Protein AF-A0A2X3F0I6-F1 (afdb_monomer)

InterPro domains:
  IPR002078 RNA polymerase sigma factor 54 interaction domain [PF14532] (4-102)
  IPR002078 RNA polymerase sigma factor 54 interaction domain [PS50045] (1-165)
  IPR002197 DNA binding HTH domain, Fis-type [PF02954] (190-230)
  IPR009057 Homedomain-like superfamily [SSF46689] (177-233)
  IPR027417 P-loop containing nucleoside triphosphate hydrolase [G3DSA:3.40.50.300] (1-106)
  IPR027417 P-loop containing nucleoside triphosphate hydrolase [SSF52540] (4-165)
  IPR058031 NorR-like, AAA+ ATPase lid domain [PF25601] (109-163)

Foldseek 3Di:
DVVVLVCQCPDPLVVADDQADEDDLVCLVCLVVSLVRQFSGEYEYEPLLSHDQVSLVVVLVQLPDPDRRHHYHYHYPDDLVVCVVVVSHPPSSSVSCVVPDDDDDFCLVPLVVLVVLLQVLLVVLCVVVVHDRDDDDPVLSVLRSPDDDPVGSVSSSVLSNCVNVVNRCSPDPPPPPPPPDPDDDPVVVVLVVVVVLLVVLLQVVQLPLVSSCVVVVHDSVVSVVSCVVVVHDSVVRHDD

Sequence (240 aa):
MTGARYLHQLGRHAEGPFIACELTPANAHTLNELIAQAQGGTLVLSHPEHLTHEQQHQLVQLQSHEKRPFRLIGIGNASLVELAASSQIVAELYYCFAMTQIGCQPLSKRPDDIEPLFHHYLQKTCQRLNHPVPEVDAGLLKGMMRRVWPNNVRELANAAELFAVGVLPLAETVNPLMHIGEPTPLDQRVEDVERQIITEALNIHQGRINEVAEYLLIPRKKLYLRMKKYGLNKEHYKGV

Solvent-accessible surface area (backbone atoms only — not comparable to full-atom values): 14034 Å² total; per-residue (Å²): 110,73,68,59,54,51,54,37,63,76,36,98,35,43,92,34,40,84,36,78,46,77,52,39,80,87,54,44,83,50,50,66,59,52,54,65,64,8,51,59,7,29,36,35,38,28,41,64,63,49,42,52,73,68,58,45,52,52,51,39,56,51,66,68,42,94,75,50,52,45,46,80,43,84,42,70,93,66,56,69,68,56,37,41,75,69,66,46,36,58,70,66,49,46,58,74,43,66,85,71,77,83,83,82,76,57,45,78,83,41,48,83,53,47,63,64,48,32,53,51,35,24,48,55,40,13,62,74,68,74,44,80,73,76,87,78,57,70,69,57,52,55,51,56,54,72,51,84,49,91,63,26,68,63,47,46,38,52,49,18,44,33,45,64,74,72,66,55,60,87,70,80,74,66,58,91,88,72,70,89,56,82,86,68,58,69,69,58,57,53,48,54,53,52,50,48,55,53,50,53,40,30,51,79,43,38,30,40,61,68,58,32,23,61,75,69,73,44,59,58,72,58,52,53,51,51,29,61,74,69,71,57,58,52,77,82,30,43,76,132

Secondary structure (DSSP, 8-state):
-HHHHHHHHTSTTTTS-EEEEE--TTTGGGHHHHHHHTTTSEEEEE-GGGS-HHHHHHHHHHHHSSS-SSEEEEE-SS-HHHHHHTTSS-HHHHHHHHTS------GGG-GGGHHHHHHHHHHHHHHHHT-PPPP--HHHHHHHHHS--TTHHHHHHHHHHHHHTT---TTT---TT---SS---HHHHHHHHHHHHHHHHHHHTTT-HHHHHHHTT--HHHHHHHHHHTT--GGGGS--

Radius of gyration: 25.76 Å; Cα contacts (8 Å, |Δi|>4): 239; chains: 1; bounding box: 64×47×60 Å

Structure (mmCIF, N/CA/C/O backbone):
data_AF-A0A2X3F0I6-F1
#
_entry.id   AF-A0A2X3F0I6-F1
#
loop_
_atom_site.group_PDB
_atom_site.id
_atom_site.type_symbol
_atom_site.label_atom_id
_atom_site.label_alt_id
_atom_site.label_comp_id
_atom_site.label_asym_id
_atom_site.label_entity_id
_atom_site.label_seq_id
_atom_site.pdbx_PDB_ins_code
_atom_site.Cartn_x
_atom_site.Cartn_y
_atom_site.Cartn_z
_atom_site.occupancy
_atom_site.B_iso_or_equiv
_atom_site.auth_seq_id
_atom_site.auth_comp_id
_atom_site.auth_asym_id
_atom_site.auth_atom_id
_atom_site.pdbx_PDB_model_num
ATOM 1 N N . MET A 1 1 ? -3.384 3.980 4.634 1.00 74.56 1 MET A N 1
ATOM 2 C CA . MET A 1 1 ? -3.480 5.418 4.988 1.00 74.56 1 MET A CA 1
ATOM 3 C C . MET A 1 1 ? -4.264 6.265 3.987 1.00 74.56 1 MET A C 1
ATOM 5 O O . MET A 1 1 ? -5.209 6.918 4.406 1.00 74.56 1 MET A O 1
ATOM 9 N N . THR A 1 2 ? -3.955 6.254 2.683 1.00 81.81 2 THR A N 1
ATOM 10 C CA . THR A 1 2 ? -4.613 7.137 1.690 1.00 81.81 2 THR A CA 1
ATOM 11 C C . THR A 1 2 ? -6.146 7.054 1.681 1.00 81.81 2 THR A C 1
ATOM 13 O O . THR A 1 2 ? -6.801 8.090 1.713 1.00 81.81 2 THR A O 1
ATOM 16 N N . GLY A 1 3 ? -6.725 5.847 1.713 1.00 85.12 3 GLY A N 1
ATOM 17 C CA . GLY A 1 3 ? -8.184 5.673 1.759 1.00 85.12 3 GLY A CA 1
ATOM 18 C C . GLY A 1 3 ? -8.833 6.275 3.011 1.00 85.12 3 GLY A C 1
ATOM 19 O O . GLY A 1 3 ? -9.854 6.947 2.910 1.00 85.12 3 GLY A O 1
ATOM 20 N N . ALA A 1 4 ? -8.202 6.129 4.180 1.00 88.69 4 ALA A N 1
ATOM 21 C CA . ALA A 1 4 ? -8.701 6.713 5.426 1.00 88.69 4 ALA A CA 1
ATOM 22 C C . ALA A 1 4 ? -8.731 8.249 5.376 1.00 88.69 4 ALA A C 1
ATOM 24 O O . ALA A 1 4 ? -9.670 8.862 5.878 1.00 88.69 4 ALA A O 1
ATOM 25 N N . ARG A 1 5 ? -7.751 8.870 4.707 1.00 89.50 5 ARG A N 1
ATOM 26 C CA . ARG A 1 5 ? -7.725 10.324 4.494 1.00 89.50 5 ARG A CA 1
ATOM 27 C C . ARG A 1 5 ? -8.898 10.800 3.634 1.00 89.50 5 ARG A C 1
ATOM 29 O O . ARG A 1 5 ? -9.529 11.791 3.977 1.00 89.50 5 ARG A O 1
ATOM 36 N N . TYR A 1 6 ? -9.237 10.072 2.569 1.00 90.12 6 TYR A N 1
ATOM 37 C CA . TYR A 1 6 ? -10.422 10.383 1.761 1.00 90.12 6 TYR A CA 1
ATOM 38 C C . TYR A 1 6 ? -11.724 10.186 2.542 1.00 90.12 6 TYR A C 1
ATOM 40 O O . TYR A 1 6 ? -12.604 11.041 2.491 1.00 90.12 6 TYR A O 1
ATOM 48 N N . LEU A 1 7 ? -11.837 9.104 3.320 1.00 90.00 7 LEU A N 1
ATOM 49 C CA . LEU A 1 7 ? -13.001 8.878 4.184 1.00 90.00 7 LEU A CA 1
ATOM 50 C C . LEU A 1 7 ? -13.187 9.993 5.216 1.00 90.00 7 LEU A C 1
ATOM 52 O O . LEU A 1 7 ? -14.326 10.316 5.554 1.00 90.00 7 LEU A O 1
ATOM 56 N N . HIS A 1 8 ? -12.091 10.551 5.727 1.00 91.94 8 HIS A N 1
ATOM 57 C CA . HIS A 1 8 ? -12.111 11.709 6.611 1.00 91.94 8 HIS A CA 1
ATOM 58 C C . HIS A 1 8 ? -12.602 12.966 5.878 1.00 91.94 8 HIS A C 1
ATOM 60 O O . HIS A 1 8 ? -13.572 13.569 6.326 1.00 91.94 8 HIS A O 1
ATOM 66 N N . GLN A 1 9 ? -12.014 13.294 4.722 1.00 91.38 9 GLN A N 1
ATOM 67 C CA . GLN A 1 9 ? -12.378 14.473 3.920 1.00 91.38 9 GLN A CA 1
ATOM 68 C C . GLN A 1 9 ? -13.837 14.469 3.440 1.00 91.38 9 GLN A C 1
ATOM 70 O O . GLN A 1 9 ? -14.452 15.522 3.341 1.00 91.38 9 GLN A O 1
ATOM 75 N N . LEU A 1 10 ? -14.398 13.293 3.150 1.00 90.00 10 LEU A N 1
ATOM 76 C CA . LEU A 1 10 ? -15.798 13.137 2.735 1.00 90.00 10 LEU A CA 1
ATOM 77 C C . LEU A 1 10 ? -16.764 12.962 3.920 1.00 90.00 10 LEU A C 1
ATOM 79 O O . LEU A 1 10 ? -17.968 12.804 3.728 1.00 90.00 10 LEU A O 1
ATOM 83 N N . GLY A 1 11 ? -16.245 12.904 5.147 1.00 86.44 11 GLY A N 1
ATOM 84 C CA . GLY A 1 11 ? -17.022 12.618 6.345 1.00 86.44 11 GLY A CA 1
ATOM 85 C C . GLY A 1 11 ? -17.535 13.870 7.056 1.00 86.44 11 GLY A C 1
ATOM 86 O O . GLY A 1 11 ? -17.107 14.988 6.807 1.00 86.44 11 GLY A O 1
ATOM 87 N N . ARG A 1 12 ? -18.399 13.658 8.055 1.00 83.31 12 ARG A N 1
ATOM 88 C CA . ARG A 1 12 ? -18.916 14.724 8.941 1.00 83.31 12 ARG A CA 1
ATOM 89 C C . ARG A 1 12 ? -17.842 15.403 9.803 1.00 83.31 12 ARG A C 1
ATOM 91 O O . ARG A 1 12 ? -18.103 16.448 10.378 1.00 83.31 12 ARG A O 1
ATOM 98 N N . HIS A 1 13 ? -16.665 14.790 9.910 1.00 84.12 13 HIS A N 1
ATOM 99 C CA . HIS A 1 13 ? -15.535 15.263 10.712 1.00 84.12 13 HIS A CA 1
ATOM 100 C C . HIS A 1 13 ? -14.414 15.870 9.853 1.00 84.12 13 HIS A C 1
ATOM 102 O O . HIS A 1 13 ? -13.287 15.953 10.325 1.00 84.12 13 HIS A O 1
ATOM 108 N N . ALA A 1 14 ? -14.696 16.249 8.600 1.00 85.00 14 ALA A N 1
ATOM 109 C CA . ALA A 1 14 ? -13.687 16.728 7.650 1.00 85.00 14 ALA A CA 1
ATOM 110 C C . ALA A 1 14 ? -12.970 18.020 8.085 1.00 85.00 14 ALA A C 1
ATOM 112 O O . ALA A 1 14 ? -11.834 18.243 7.683 1.00 85.00 14 ALA A O 1
ATOM 113 N N . GLU A 1 15 ? -13.617 18.857 8.902 1.00 86.94 15 GLU A N 1
ATOM 114 C CA . GLU A 1 15 ? -13.022 20.083 9.462 1.00 86.94 15 GLU A CA 1
ATOM 115 C C . GLU A 1 15 ? -12.209 19.829 10.745 1.00 86.94 15 GLU A C 1
ATOM 117 O O . GLU A 1 15 ? -11.514 20.720 11.230 1.00 86.94 15 GLU A O 1
ATOM 122 N N . GLY A 1 16 ? -12.296 18.622 11.312 1.00 90.12 16 GLY A N 1
ATOM 123 C CA . GLY A 1 16 ? -11.569 18.233 12.518 1.00 90.12 16 GLY A CA 1
ATOM 124 C C . GLY A 1 16 ? -10.160 17.696 12.233 1.00 90.12 16 GLY A C 1
ATOM 125 O O . GLY A 1 16 ? -9.784 17.482 11.080 1.00 90.12 16 GLY A O 1
ATOM 126 N N . PRO A 1 17 ? -9.365 17.416 13.279 1.00 93.62 17 PRO A N 1
ATOM 127 C CA . PRO A 1 17 ? -8.015 16.880 13.123 1.00 93.62 17 PRO A CA 1
ATOM 128 C C . PRO A 1 17 ? -8.009 15.474 12.497 1.00 93.62 17 PRO A C 1
ATOM 130 O O . PRO A 1 17 ? -8.807 14.603 12.852 1.00 93.62 17 PRO A O 1
ATOM 133 N N . PHE A 1 18 ? -7.065 15.227 11.587 1.00 93.81 18 PHE A N 1
ATOM 134 C CA . PHE A 1 18 ? -6.779 13.897 11.045 1.00 93.81 18 PHE A CA 1
ATOM 135 C C . PHE A 1 18 ? -5.519 13.337 11.704 1.00 93.81 18 PHE A C 1
ATOM 137 O O . PHE A 1 18 ? -4.406 13.728 11.352 1.00 93.81 18 PHE A O 1
ATOM 144 N N . ILE A 1 19 ? -5.697 12.413 12.648 1.00 93.56 19 ILE A N 1
ATOM 145 C CA . ILE A 1 19 ? -4.596 11.774 13.372 1.00 93.56 19 ILE A CA 1
ATOM 146 C C . ILE A 1 19 ? -4.453 10.341 12.888 1.00 93.56 19 ILE A C 1
ATOM 148 O O . ILE A 1 19 ? -5.407 9.567 12.863 1.00 93.56 19 ILE A O 1
ATOM 152 N N . ALA A 1 20 ? -3.243 9.995 12.475 1.00 91.00 20 ALA A N 1
ATOM 153 C CA . ALA A 1 20 ? -2.956 8.768 11.761 1.00 91.00 20 ALA A CA 1
ATOM 154 C C . ALA A 1 20 ? -1.692 8.130 12.337 1.00 91.00 20 ALA A C 1
ATOM 156 O O . ALA A 1 20 ? -0.625 8.736 12.287 1.00 91.00 20 ALA A O 1
ATOM 157 N N . CYS A 1 21 ? -1.813 6.913 12.867 1.00 88.06 21 CYS A N 1
ATOM 158 C CA . CYS A 1 21 ? -0.710 6.197 13.497 1.00 88.06 21 CYS A CA 1
ATOM 159 C C . CYS A 1 21 ? -0.599 4.766 12.959 1.00 88.06 21 CYS A C 1
ATOM 161 O O . CYS A 1 21 ? -1.599 4.069 12.755 1.00 88.06 21 CYS A O 1
ATOM 163 N N . GLU A 1 22 ? 0.636 4.330 12.730 1.00 87.38 22 GLU A N 1
ATOM 164 C CA . GLU A 1 22 ? 0.971 2.932 12.487 1.00 87.38 22 GLU A CA 1
ATOM 165 C C . GLU A 1 22 ? 1.464 2.326 13.799 1.00 87.38 22 GLU A C 1
ATOM 167 O O . GLU A 1 22 ? 2.515 2.714 14.316 1.00 87.38 22 GLU A O 1
ATOM 172 N N . LEU A 1 23 ? 0.665 1.428 14.377 1.00 84.50 23 LEU A N 1
ATOM 173 C CA . LEU A 1 23 ? 0.959 0.864 15.683 1.00 84.50 23 LEU A CA 1
ATOM 174 C C . LEU A 1 23 ? 2.074 -0.167 15.565 1.00 84.50 23 LEU A C 1
ATOM 176 O O . LEU A 1 23 ? 2.033 -1.093 14.753 1.00 84.50 23 LEU A O 1
ATOM 180 N N . THR A 1 24 ? 3.057 -0.011 16.434 1.00 81.75 24 THR A N 1
ATOM 181 C CA . THR A 1 24 ? 4.123 -0.966 16.697 1.00 81.75 24 THR A CA 1
ATOM 182 C C . THR A 1 24 ? 4.098 -1.287 18.191 1.00 81.75 24 THR A C 1
ATOM 184 O O . THR A 1 24 ? 3.679 -0.443 18.988 1.00 81.75 24 THR A O 1
ATOM 187 N N . PRO A 1 25 ? 4.597 -2.456 18.621 1.00 73.81 25 PRO A N 1
ATOM 188 C CA . PRO A 1 25 ? 4.656 -2.788 20.047 1.00 73.81 25 PRO A CA 1
ATOM 189 C C . PRO A 1 25 ? 5.374 -1.720 20.892 1.00 73.81 25 PRO A C 1
ATOM 191 O O . PRO A 1 25 ? 5.058 -1.531 22.061 1.00 73.81 25 PRO A O 1
ATOM 194 N N . ALA A 1 26 ? 6.311 -0.978 20.288 1.00 72.19 26 ALA A N 1
ATOM 195 C CA . ALA A 1 26 ? 7.065 0.079 20.950 1.00 72.19 26 ALA A CA 1
ATOM 196 C C . ALA A 1 26 ? 6.278 1.387 21.142 1.00 72.19 26 ALA A C 1
ATOM 198 O O . ALA A 1 26 ? 6.543 2.097 22.106 1.00 72.19 26 ALA A O 1
ATOM 199 N N . ASN A 1 27 ? 5.327 1.728 20.263 1.00 78.94 27 ASN A N 1
ATOM 200 C CA . ASN A 1 27 ? 4.623 3.021 20.293 1.00 78.94 27 ASN A CA 1
ATOM 201 C C . ASN A 1 27 ? 3.193 2.943 20.844 1.00 78.94 27 ASN A C 1
ATOM 203 O O . ASN A 1 27 ? 2.563 3.986 21.020 1.00 78.94 27 ASN A O 1
ATOM 207 N N . ALA A 1 28 ? 2.698 1.742 21.162 1.00 70.31 28 ALA A N 1
ATOM 208 C CA . ALA A 1 28 ? 1.335 1.541 21.648 1.00 70.31 28 ALA A CA 1
ATOM 209 C C . ALA A 1 28 ? 1.012 2.400 22.886 1.00 70.31 28 ALA A C 1
ATOM 211 O O . ALA A 1 28 ? -0.118 2.850 23.045 1.00 70.31 28 ALA A O 1
ATOM 212 N N . HIS A 1 29 ? 2.002 2.712 23.729 1.00 75.88 29 HIS A N 1
ATOM 213 C CA . HIS A 1 29 ? 1.836 3.574 24.905 1.00 75.88 29 HIS A CA 1
ATOM 214 C C . HIS A 1 29 ? 1.364 5.010 24.585 1.00 75.88 29 HIS A C 1
ATOM 216 O O . HIS A 1 29 ? 0.761 5.654 25.439 1.00 75.88 29 HIS A O 1
ATOM 222 N N . THR A 1 30 ? 1.573 5.506 23.359 1.00 82.19 30 THR A N 1
ATOM 223 C CA . THR A 1 30 ? 1.180 6.869 22.940 1.00 82.19 30 THR A CA 1
ATOM 224 C C . THR A 1 30 ? -0.318 7.029 22.658 1.00 82.19 30 THR A C 1
ATOM 226 O O . THR A 1 30 ? -0.778 8.128 22.347 1.00 82.19 30 THR A O 1
ATOM 229 N N . LEU A 1 31 ? -1.116 5.961 22.794 1.00 85.00 31 LEU A N 1
ATOM 230 C CA . LEU A 1 31 ? -2.539 5.966 22.443 1.00 85.00 31 LEU A CA 1
ATOM 231 C C . LEU A 1 31 ? -3.329 7.110 23.100 1.00 85.00 31 LEU A C 1
ATOM 233 O O . LEU A 1 31 ? -4.164 7.730 22.445 1.00 85.00 31 LEU A O 1
ATOM 237 N N . ASN A 1 32 ? -3.047 7.423 24.365 1.00 87.00 32 ASN A N 1
ATOM 238 C CA . ASN A 1 32 ? -3.740 8.492 25.089 1.00 87.00 32 ASN A CA 1
ATOM 239 C C . ASN A 1 32 ? -3.509 9.875 24.466 1.00 87.00 32 ASN A C 1
ATOM 241 O O . ASN A 1 32 ? -4.449 10.660 24.339 1.00 87.00 32 ASN A O 1
ATOM 245 N N . GLU A 1 33 ? -2.284 10.157 24.025 1.00 88.19 33 GLU A N 1
ATOM 246 C CA . GLU A 1 33 ? -1.953 11.411 23.345 1.00 88.19 33 GLU A CA 1
ATOM 247 C C . GLU A 1 33 ? -2.636 11.488 21.977 1.00 88.19 33 GLU A C 1
ATOM 249 O O . GLU A 1 33 ? -3.201 12.523 21.620 1.00 88.19 33 GLU A O 1
ATOM 254 N N . LEU A 1 34 ? -2.659 10.375 21.237 1.00 89.12 34 LEU A N 1
ATOM 255 C CA . LEU A 1 34 ? -3.333 10.288 19.940 1.00 89.12 34 LEU A CA 1
ATOM 256 C C . LEU A 1 34 ? -4.847 10.507 20.068 1.00 89.12 34 LEU A C 1
ATOM 258 O O . LEU A 1 34 ? -5.441 11.208 19.250 1.00 89.12 34 LEU A O 1
ATOM 262 N N . ILE A 1 35 ? -5.468 9.950 21.111 1.00 89.81 35 ILE A N 1
ATOM 263 C CA . ILE A 1 35 ? -6.888 10.158 21.423 1.00 89.81 35 ILE A CA 1
ATOM 264 C C . ILE A 1 35 ? -7.165 11.635 21.720 1.00 89.81 35 ILE A C 1
ATOM 266 O O . ILE A 1 35 ? -8.137 12.187 21.202 1.00 89.81 35 ILE A O 1
ATOM 270 N N . ALA A 1 36 ? -6.319 12.279 22.528 1.00 90.06 36 ALA A N 1
ATOM 271 C CA . ALA A 1 36 ? -6.474 13.691 22.864 1.00 90.06 36 ALA A CA 1
ATOM 272 C C . ALA A 1 36 ? -6.383 14.588 21.617 1.00 90.06 36 ALA A C 1
ATOM 274 O O . ALA A 1 36 ? -7.202 15.488 21.445 1.00 90.06 36 ALA A O 1
ATOM 275 N N . GLN A 1 37 ? -5.446 14.302 20.711 1.00 91.06 37 GLN A N 1
ATOM 276 C CA . GLN A 1 37 ? -5.276 15.055 19.464 1.00 91.06 37 GLN A CA 1
ATOM 277 C C . GLN A 1 37 ? -6.399 14.812 18.444 1.00 91.06 37 GLN A C 1
ATOM 279 O O . GLN A 1 37 ? -6.665 15.675 17.613 1.00 91.06 37 GLN A O 1
ATOM 284 N N . ALA A 1 38 ? -7.058 13.651 18.479 1.00 92.38 38 ALA A N 1
ATOM 285 C CA . ALA A 1 38 ? -8.084 13.283 17.503 1.00 92.38 38 ALA A CA 1
ATOM 286 C C . ALA A 1 38 ? -9.490 13.813 17.834 1.00 92.38 38 ALA A C 1
ATOM 288 O O . ALA A 1 38 ? -10.415 13.596 17.044 1.00 92.38 38 ALA A O 1
ATOM 289 N N . GLN A 1 39 ? -9.680 14.483 18.977 1.00 91.12 39 GLN A N 1
ATOM 290 C CA . GLN A 1 39 ? -10.989 14.979 19.411 1.00 91.12 39 GLN A CA 1
ATOM 291 C C . GLN A 1 39 ? -11.650 15.875 18.349 1.00 91.12 39 GLN A C 1
ATOM 293 O O . GLN A 1 39 ? -11.035 16.775 17.785 1.00 91.12 39 GLN A O 1
ATOM 298 N N . GLY A 1 40 ? -12.923 15.604 18.055 1.00 88.56 40 GLY A N 1
ATOM 299 C CA . GLY A 1 40 ? -13.706 16.274 17.011 1.00 88.56 40 GLY A CA 1
ATOM 300 C C . GLY A 1 40 ? -13.398 15.815 15.580 1.00 88.56 40 GLY A C 1
ATOM 301 O O . GLY A 1 40 ? -14.140 16.165 14.662 1.00 88.56 40 GLY A O 1
ATOM 302 N N . GLY A 1 41 ? -12.356 15.005 15.386 1.00 93.50 41 GLY A N 1
ATOM 303 C CA . GLY A 1 41 ? -11.827 14.616 14.085 1.00 93.50 41 GLY A CA 1
ATOM 304 C C . GLY A 1 41 ? -11.891 13.115 13.804 1.00 93.50 41 GLY A C 1
ATOM 305 O O . GLY A 1 41 ? -12.919 12.451 13.978 1.00 93.50 41 GLY A O 1
ATOM 306 N N . THR A 1 42 ? -10.796 12.566 13.281 1.00 94.44 42 THR A N 1
ATOM 307 C CA . THR A 1 42 ? -10.671 11.149 12.914 1.00 94.44 42 THR A CA 1
ATOM 308 C C . THR A 1 42 ? -9.350 10.576 13.412 1.00 94.44 42 THR A C 1
ATOM 310 O O . THR A 1 42 ? -8.289 11.114 13.104 1.00 94.44 42 THR A O 1
ATOM 313 N N . LEU A 1 43 ? -9.433 9.457 14.134 1.00 94.19 43 LEU A N 1
ATOM 314 C CA . LEU A 1 43 ? -8.298 8.652 14.570 1.00 94.19 43 LEU A CA 1
ATOM 315 C C . LEU A 1 43 ? -8.173 7.422 13.669 1.00 94.19 43 LEU A C 1
ATOM 317 O O . LEU A 1 43 ? -9.089 6.600 13.592 1.00 94.19 43 LEU A O 1
ATOM 321 N N . VAL A 1 44 ? -7.032 7.288 13.001 1.00 94.25 44 VAL A N 1
ATOM 322 C CA . VAL A 1 44 ? -6.700 6.145 12.150 1.00 94.25 44 VAL A CA 1
ATOM 323 C C . VAL A 1 44 ? -5.610 5.322 12.821 1.00 94.25 44 VAL A C 1
ATOM 325 O O . VAL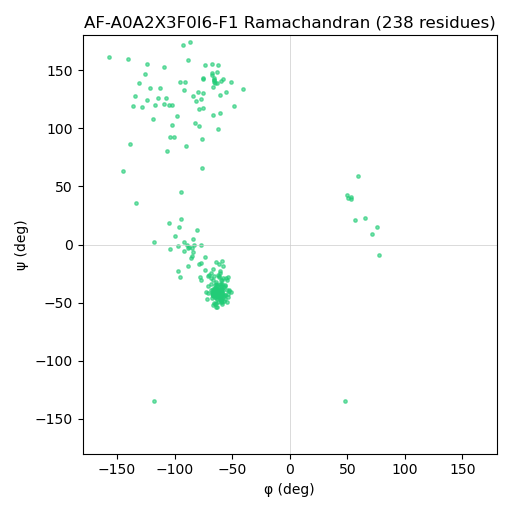 A 1 44 ? -4.515 5.832 13.060 1.00 94.25 44 VAL A O 1
ATOM 328 N N . LEU A 1 45 ? -5.900 4.049 13.077 1.00 91.88 45 LEU A N 1
ATOM 329 C CA . LEU A 1 45 ? -4.976 3.097 13.687 1.00 91.88 45 LEU A CA 1
ATOM 330 C C . LEU A 1 45 ? -4.685 1.968 12.700 1.00 91.88 45 LEU A C 1
ATOM 332 O O . LEU A 1 45 ? -5.601 1.262 12.275 1.00 91.88 45 LEU A O 1
ATOM 336 N N . SER A 1 46 ? -3.417 1.801 12.329 1.00 91.69 46 SER A N 1
ATOM 337 C CA . SER A 1 46 ? -2.975 0.637 11.551 1.00 91.69 46 SER A CA 1
ATOM 338 C C . SER A 1 46 ? -2.437 -0.438 12.485 1.00 91.69 46 SER A C 1
ATOM 340 O O . SER A 1 46 ? -1.718 -0.095 13.419 1.00 91.69 46 SER A O 1
ATOM 342 N N . HIS A 1 47 ? -2.750 -1.702 12.206 1.00 88.31 47 HIS A N 1
ATOM 343 C CA . HIS A 1 47 ? -2.409 -2.869 13.030 1.00 88.31 47 HIS A CA 1
ATOM 344 C C . HIS A 1 47 ? -2.982 -2.797 14.465 1.00 88.31 47 HIS A C 1
ATOM 346 O O . HIS A 1 47 ? -2.221 -2.796 15.438 1.00 88.31 47 HIS A O 1
ATOM 352 N N . PRO A 1 48 ? -4.320 -2.686 14.634 1.00 87.19 48 PRO A N 1
ATOM 353 C CA . PRO A 1 48 ? -4.954 -2.630 15.957 1.00 87.19 48 PRO A CA 1
ATOM 354 C C . PRO A 1 48 ? -4.655 -3.849 16.850 1.00 87.19 48 PRO A C 1
ATOM 356 O O . PRO A 1 48 ? -4.779 -3.743 18.066 1.00 87.19 48 PRO A O 1
ATOM 359 N N . GLU A 1 49 ? -4.212 -4.971 16.279 1.00 86.75 49 GLU A N 1
ATOM 360 C CA . GLU A 1 49 ? -3.736 -6.165 16.987 1.00 86.75 49 GLU A CA 1
ATOM 361 C C . GLU A 1 49 ? -2.507 -5.927 17.883 1.00 86.75 49 GLU A C 1
ATOM 363 O O . GLU A 1 49 ? -2.219 -6.742 18.755 1.00 86.75 49 GLU A O 1
ATOM 368 N N . HIS A 1 50 ? -1.777 -4.822 17.697 1.00 89.06 50 HIS A N 1
ATOM 369 C CA . HIS A 1 50 ? -0.647 -4.455 18.556 1.00 89.06 50 HIS A CA 1
ATOM 370 C C . HIS A 1 50 ? -1.060 -3.703 19.832 1.00 89.06 50 HIS A C 1
ATOM 372 O O . HIS A 1 50 ? -0.206 -3.435 20.678 1.00 89.06 50 HIS A O 1
ATOM 378 N N . LEU A 1 51 ? -2.337 -3.336 19.983 1.00 88.44 51 LEU A N 1
ATOM 379 C CA . LEU A 1 51 ? -2.842 -2.696 21.200 1.00 88.44 51 LEU A CA 1
ATOM 380 C C . LEU A 1 51 ? -3.004 -3.714 22.324 1.00 88.44 51 LEU A C 1
ATOM 382 O O . LEU A 1 51 ? -3.484 -4.825 22.099 1.00 88.44 51 LEU A O 1
ATOM 386 N N . THR A 1 52 ? -2.704 -3.304 23.556 1.00 90.38 52 THR A N 1
ATOM 387 C CA . THR A 1 52 ? -3.011 -4.133 24.728 1.00 90.38 52 THR A CA 1
ATOM 388 C C . THR A 1 52 ? -4.525 -4.248 24.927 1.00 90.38 52 THR A C 1
ATOM 390 O O . THR A 1 52 ? -5.285 -3.363 24.531 1.00 90.38 52 THR A O 1
ATOM 393 N N . HIS A 1 53 ? -4.989 -5.309 25.592 1.00 90.88 53 HIS A N 1
ATOM 394 C CA . HIS A 1 53 ? -6.417 -5.474 25.894 1.00 90.88 53 HIS A CA 1
ATOM 395 C C . HIS A 1 53 ? -7.009 -4.270 26.644 1.00 90.88 53 HIS A C 1
ATOM 397 O O . HIS A 1 53 ? -8.108 -3.826 26.325 1.00 90.88 53 HIS A O 1
ATOM 403 N N . GLU A 1 54 ? -6.264 -3.691 27.588 1.00 90.31 54 GLU A N 1
ATOM 404 C CA . GLU A 1 54 ? -6.679 -2.493 28.329 1.00 90.31 54 GLU A CA 1
ATOM 405 C C . GLU A 1 54 ? -6.937 -1.301 27.392 1.00 90.31 54 GLU A C 1
ATOM 407 O O . GLU A 1 54 ? -7.984 -0.656 27.456 1.00 90.31 54 GLU A O 1
ATOM 412 N N . GLN A 1 55 ? -6.024 -1.065 26.450 1.00 90.81 55 GLN A N 1
ATOM 413 C CA . GLN A 1 55 ? -6.147 -0.010 25.445 1.00 90.81 55 GLN A CA 1
ATOM 414 C C . GLN A 1 55 ? -7.324 -0.239 24.495 1.00 90.81 55 GLN A C 1
ATOM 416 O O . GLN A 1 55 ? -8.021 0.703 24.112 1.00 90.81 55 GLN A O 1
ATOM 421 N N . GLN A 1 56 ? -7.574 -1.494 24.126 1.00 92.31 56 GLN A N 1
ATOM 422 C CA . GLN A 1 56 ? -8.725 -1.850 23.305 1.00 92.31 56 GLN A CA 1
ATOM 423 C C . GLN A 1 56 ? -10.041 -1.584 24.047 1.00 92.31 56 GLN A C 1
ATOM 425 O O . GLN A 1 56 ? -10.939 -0.960 23.480 1.00 92.31 56 GLN A O 1
ATOM 430 N N . HIS A 1 57 ? -10.144 -1.968 25.324 1.00 92.00 57 HIS A N 1
ATOM 431 C CA . HIS A 1 57 ? -11.317 -1.666 26.151 1.00 92.00 57 HIS A CA 1
ATOM 432 C C . HIS A 1 57 ? -11.537 -0.158 26.319 1.00 92.00 57 HIS A C 1
ATOM 434 O O . HIS A 1 57 ? -12.673 0.308 26.226 1.00 92.00 57 HIS A O 1
ATOM 440 N N . GLN A 1 58 ? -10.467 0.625 26.476 1.00 91.25 58 GLN A N 1
ATOM 441 C CA . GLN A 1 58 ? -10.556 2.084 26.516 1.00 91.25 58 GLN A CA 1
ATOM 442 C C . GLN A 1 58 ? -11.139 2.661 25.213 1.00 91.25 58 GLN A C 1
ATOM 444 O O . GLN A 1 58 ? -12.017 3.526 25.252 1.00 91.25 58 GLN A O 1
ATOM 449 N N . LEU A 1 59 ? -10.699 2.172 24.046 1.00 91.38 59 LEU A N 1
ATOM 450 C CA . LEU A 1 59 ? -11.264 2.589 22.757 1.00 91.38 59 LEU A CA 1
ATOM 451 C C . LEU A 1 59 ? -12.746 2.224 22.641 1.00 91.38 59 LEU A C 1
ATOM 453 O O . LEU A 1 59 ? -13.543 3.055 22.208 1.00 91.38 59 LEU A O 1
ATOM 457 N N . VAL A 1 60 ? -13.124 1.014 23.055 1.00 91.81 60 VAL A N 1
ATOM 458 C CA . VAL A 1 60 ? -14.522 0.557 23.067 1.00 91.81 60 VAL A CA 1
ATOM 459 C C . VAL A 1 60 ? -15.386 1.468 23.931 1.00 91.81 60 VAL A C 1
ATOM 461 O O . VAL A 1 60 ? -16.459 1.890 23.491 1.00 91.81 60 VAL A O 1
ATOM 464 N N . GLN A 1 61 ? -14.915 1.814 25.131 1.00 91.00 61 GLN A N 1
ATOM 465 C CA . GLN A 1 61 ? -15.628 2.719 26.026 1.00 91.00 61 GLN A CA 1
ATOM 466 C C . GLN A 1 61 ? -15.889 4.059 25.330 1.00 91.00 61 GLN A C 1
ATOM 468 O O . GLN A 1 61 ? -17.037 4.490 25.258 1.00 91.00 61 GLN A O 1
ATOM 473 N N . LEU A 1 62 ? -14.863 4.657 24.712 1.00 90.25 62 LEU A N 1
ATOM 474 C CA . LEU A 1 62 ? -14.976 5.926 23.981 1.00 90.25 62 LEU A CA 1
ATOM 475 C C . LEU A 1 62 ? -15.918 5.853 22.766 1.00 90.25 62 LEU A C 1
ATOM 477 O O . LEU A 1 62 ? -16.614 6.825 22.470 1.00 90.25 62 LEU A O 1
ATOM 481 N N . GLN A 1 63 ? -15.967 4.716 22.067 1.00 89.75 63 GLN A N 1
ATOM 482 C CA . GLN A 1 63 ? -16.854 4.514 20.914 1.00 89.75 63 GLN A CA 1
ATOM 483 C C . GLN A 1 63 ? -18.313 4.211 21.301 1.00 89.75 63 GLN A C 1
ATOM 485 O O . GLN A 1 63 ? -19.206 4.368 20.462 1.00 89.75 63 GLN A O 1
ATOM 490 N N . SER A 1 64 ? -18.562 3.828 22.557 1.00 87.31 64 SER A N 1
ATOM 491 C CA . SER A 1 64 ? -19.895 3.498 23.081 1.00 87.31 64 SER A CA 1
ATOM 492 C C . SER A 1 64 ? -20.686 4.717 23.575 1.00 87.31 64 SER A C 1
ATOM 494 O O . SER A 1 64 ? -21.886 4.605 23.813 1.00 87.31 64 SER A O 1
ATOM 496 N N . HIS A 1 65 ? -20.057 5.889 23.712 1.00 85.38 65 HIS A N 1
ATOM 497 C CA . HIS A 1 65 ? -20.757 7.124 24.084 1.00 85.38 65 HIS A CA 1
ATOM 498 C C . HIS A 1 65 ? -21.753 7.567 22.997 1.00 85.38 65 HIS A C 1
ATOM 500 O O . HIS A 1 65 ? -21.445 7.504 21.805 1.00 85.38 65 HIS A O 1
ATOM 506 N N . GLU A 1 66 ? -22.906 8.117 23.410 1.00 79.50 66 GLU A N 1
ATOM 507 C CA . GLU A 1 66 ? -23.898 8.716 22.494 1.00 79.50 66 GLU A CA 1
ATOM 508 C C . GLU A 1 66 ? -23.268 9.782 21.590 1.00 79.50 66 GLU A C 1
ATOM 510 O O . GLU A 1 66 ? -23.502 9.819 20.380 1.00 79.50 66 GLU A O 1
ATOM 515 N N . LYS A 1 67 ? -22.406 10.624 22.173 1.00 83.00 67 LYS A N 1
ATOM 516 C CA . LYS A 1 67 ? -21.581 11.582 21.442 1.00 83.00 67 LYS A CA 1
ATOM 517 C C . LYS A 1 67 ? -20.149 11.067 21.369 1.00 83.00 67 LYS A C 1
ATOM 519 O O . LYS A 1 67 ? -19.341 11.318 22.261 1.00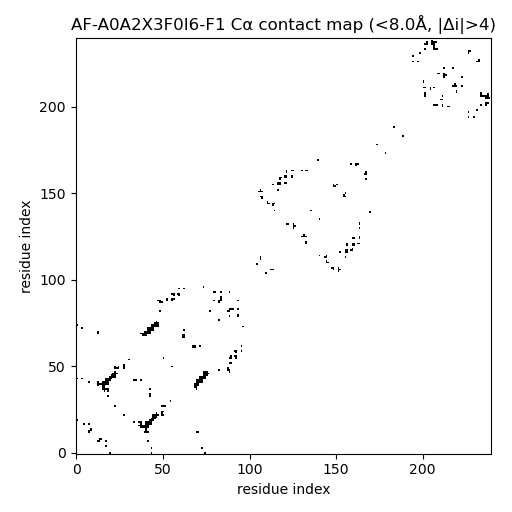 83.00 67 LYS A O 1
ATOM 524 N N . ARG A 1 68 ? -19.842 10.351 20.288 1.00 87.44 68 ARG A N 1
ATOM 525 C CA . ARG A 1 68 ? -18.488 9.846 20.026 1.00 87.44 68 ARG A CA 1
ATOM 526 C C . ARG A 1 68 ? -17.502 11.018 19.914 1.00 87.44 68 ARG A C 1
ATOM 528 O O . ARG A 1 68 ? -17.761 11.938 19.135 1.00 87.44 68 ARG A O 1
ATOM 535 N N . PRO A 1 69 ? -16.375 10.996 20.648 1.00 89.12 69 PRO A N 1
ATOM 536 C CA . PRO A 1 69 ? -15.422 12.104 20.656 1.00 89.12 69 PRO A CA 1
ATOM 537 C C . PRO A 1 69 ? -14.656 12.236 19.335 1.00 89.12 69 PRO A C 1
ATOM 539 O O . PRO A 1 69 ? -14.215 13.328 18.997 1.00 89.12 69 PRO A O 1
ATOM 542 N N . PHE A 1 70 ? -14.502 11.146 18.582 1.00 92.25 70 PHE A N 1
ATOM 543 C CA . PHE A 1 70 ? -13.834 11.107 17.282 1.00 92.25 70 PHE A CA 1
ATOM 544 C C . PHE A 1 70 ? -14.323 9.907 16.468 1.00 92.25 70 PHE A C 1
ATOM 546 O O . PHE A 1 70 ? -14.837 8.925 17.017 1.00 92.25 70 PHE A O 1
ATOM 553 N N . ARG A 1 71 ? -14.115 9.953 15.150 1.00 91.81 71 ARG A N 1
ATOM 554 C CA . ARG A 1 71 ? -14.323 8.799 14.269 1.00 91.81 71 ARG A CA 1
ATOM 555 C C . ARG A 1 71 ? -13.112 7.871 14.319 1.00 91.81 71 ARG A C 1
ATOM 557 O O . ARG A 1 71 ? -12.010 8.306 14.004 1.00 91.81 71 ARG A O 1
ATOM 564 N N . LEU A 1 72 ? -13.314 6.600 14.655 1.00 91.88 72 LEU A N 1
ATOM 565 C CA . LEU A 1 72 ? -12.261 5.583 14.635 1.00 91.88 72 LEU A CA 1
ATOM 566 C C . LEU A 1 72 ? -12.224 4.855 13.282 1.00 91.88 72 LEU A C 1
ATOM 568 O O . LEU A 1 72 ? -13.263 4.432 12.774 1.00 91.88 72 LEU A O 1
ATOM 572 N N . ILE A 1 73 ? -11.034 4.697 12.701 1.00 92.56 73 ILE A N 1
ATOM 573 C CA . ILE A 1 73 ? -10.791 3.887 11.500 1.00 92.56 73 ILE A CA 1
ATOM 574 C C . ILE A 1 73 ? -9.644 2.917 11.791 1.00 92.56 73 ILE A C 1
ATOM 576 O O . ILE A 1 73 ? -8.518 3.345 12.035 1.00 92.56 73 ILE A O 1
ATOM 580 N N . GLY A 1 74 ? -9.926 1.616 11.731 1.00 91.62 74 GLY A N 1
ATOM 581 C CA . GLY A 1 74 ? -8.911 0.564 11.789 1.00 91.62 74 GLY A CA 1
ATOM 582 C C . GLY A 1 74 ? -8.424 0.181 10.391 1.00 91.62 74 GLY A C 1
ATOM 583 O O . GLY A 1 74 ? -9.220 0.090 9.456 1.00 91.62 74 GLY A O 1
ATOM 584 N N . ILE A 1 75 ? -7.122 -0.047 10.241 1.00 91.69 75 ILE A N 1
ATOM 585 C CA . ILE A 1 75 ? -6.515 -0.604 9.028 1.00 91.69 75 ILE A CA 1
ATOM 586 C C . ILE A 1 75 ? -5.735 -1.853 9.434 1.00 91.69 75 ILE A C 1
ATOM 588 O O . ILE A 1 75 ? -4.851 -1.775 10.280 1.00 91.69 75 ILE A O 1
ATOM 592 N N . GLY A 1 76 ? -6.041 -2.992 8.821 1.00 87.88 76 GLY A N 1
ATOM 593 C CA . GLY A 1 76 ? -5.360 -4.257 9.082 1.00 87.88 76 GLY A CA 1
ATOM 594 C C . GLY A 1 76 ? -5.140 -5.045 7.798 1.00 87.88 76 GLY A C 1
ATOM 595 O O . GLY A 1 76 ? -5.813 -4.805 6.792 1.00 87.88 76 GLY A O 1
ATOM 596 N N . ASN A 1 77 ? -4.182 -5.969 7.846 1.00 84.00 77 ASN A N 1
ATOM 597 C CA . ASN A 1 77 ? -3.904 -6.899 6.749 1.00 84.00 77 ASN A CA 1
ATOM 598 C C . ASN A 1 77 ? -4.612 -8.248 6.948 1.00 84.00 77 ASN A C 1
ATOM 600 O O . ASN A 1 77 ? -4.927 -8.919 5.968 1.00 84.00 77 ASN A O 1
ATOM 604 N N . ALA A 1 78 ? -4.853 -8.634 8.204 1.00 83.75 78 ALA A N 1
ATOM 605 C CA . ALA A 1 78 ? -5.568 -9.850 8.572 1.00 83.75 78 ALA A CA 1
ATOM 606 C C . ALA A 1 78 ? -7.081 -9.609 8.654 1.00 83.75 78 ALA A C 1
ATOM 608 O O . ALA A 1 78 ? -7.543 -8.475 8.832 1.00 83.75 78 ALA A O 1
ATOM 609 N N . SER A 1 79 ? -7.861 -10.686 8.547 1.00 85.94 79 SER A N 1
ATOM 610 C CA . SER A 1 79 ? -9.301 -10.606 8.767 1.00 85.94 79 SER A CA 1
ATOM 611 C C . SER A 1 79 ? -9.590 -10.273 10.227 1.00 85.94 79 SER A C 1
ATOM 613 O O . SER A 1 79 ? -9.041 -10.888 11.139 1.00 85.94 79 SER A O 1
ATOM 615 N N . LEU A 1 80 ? -10.520 -9.349 10.471 1.00 85.88 80 LEU A N 1
ATOM 616 C CA . LEU A 1 80 ? -10.943 -9.016 11.833 1.00 85.88 80 LEU A CA 1
ATOM 617 C C . LEU A 1 80 ? -11.510 -10.244 12.576 1.00 85.88 80 LEU A C 1
ATOM 619 O O . LEU A 1 80 ? -11.366 -10.353 13.789 1.00 85.88 80 LEU A O 1
ATOM 623 N N . VAL A 1 81 ? -12.119 -11.183 11.843 1.00 86.88 81 VAL A N 1
ATOM 624 C CA . VAL A 1 81 ? -12.624 -12.451 12.394 1.00 86.88 81 VAL A CA 1
ATOM 625 C C . VAL A 1 81 ? -11.474 -13.340 12.873 1.00 86.88 81 VAL A C 1
ATOM 627 O O . VAL A 1 81 ? -11.568 -13.932 13.943 1.00 86.88 81 VAL A O 1
ATOM 630 N N . GLU A 1 82 ? -10.379 -13.408 12.113 1.00 89.12 82 GLU A N 1
ATOM 631 C CA . GLU A 1 82 ? -9.186 -14.181 12.488 1.00 89.12 82 GLU A CA 1
ATOM 632 C C . GLU A 1 82 ? -8.518 -13.581 13.727 1.00 89.12 82 GLU A C 1
ATOM 634 O O . GLU A 1 82 ? -8.181 -14.317 14.649 1.00 89.12 82 GLU A O 1
ATOM 639 N N . LEU A 1 83 ? -8.406 -12.248 13.784 1.00 89.06 83 LEU A N 1
ATOM 640 C CA . LEU A 1 83 ? -7.846 -11.527 14.933 1.00 89.06 83 LEU A CA 1
ATOM 641 C C . LEU A 1 83 ? -8.683 -11.701 16.211 1.00 89.06 83 LEU A C 1
ATOM 643 O O . LEU A 1 83 ? -8.136 -11.742 17.313 1.00 89.06 83 LEU A O 1
ATOM 647 N N . ALA A 1 84 ? -10.008 -11.806 16.079 1.00 87.94 84 ALA A N 1
ATOM 648 C CA . ALA A 1 84 ? -10.887 -12.112 17.204 1.00 87.94 84 ALA A CA 1
ATOM 649 C C . ALA A 1 84 ? -10.754 -13.582 17.642 1.00 87.94 84 ALA A C 1
ATOM 651 O O . ALA A 1 84 ? -10.703 -13.869 18.835 1.00 87.94 84 ALA A O 1
ATOM 652 N N . ALA A 1 85 ? -10.652 -14.518 16.690 1.00 89.38 85 ALA A N 1
ATOM 653 C CA . ALA A 1 85 ? -10.481 -15.943 16.980 1.00 89.38 85 ALA A CA 1
ATOM 654 C C . ALA A 1 85 ? -9.127 -16.264 17.640 1.00 89.38 85 ALA A C 1
ATOM 656 O O . ALA A 1 85 ? -9.043 -17.191 18.444 1.00 89.38 85 ALA A O 1
ATOM 657 N N . SER A 1 86 ? -8.077 -15.497 17.330 1.00 90.56 86 SER A N 1
ATOM 658 C CA . SER A 1 86 ? -6.750 -15.605 17.950 1.00 90.56 86 SER A CA 1
ATOM 659 C C . SER A 1 86 ? -6.619 -14.844 19.278 1.00 90.56 86 SER A C 1
ATOM 661 O O . SER A 1 86 ? -5.523 -14.792 19.838 1.00 90.56 86 SER A O 1
ATOM 663 N N . SER A 1 87 ? -7.704 -14.246 19.788 1.00 88.81 87 SER A N 1
ATOM 664 C CA . SER A 1 87 ? -7.719 -13.393 20.988 1.00 88.81 87 SER A CA 1
ATOM 665 C C . SER A 1 87 ? -6.770 -12.186 20.924 1.00 88.81 87 SER A C 1
ATOM 667 O O . SER A 1 87 ? -6.420 -11.629 21.960 1.00 88.81 87 SER A O 1
ATOM 669 N N . GLN A 1 88 ? -6.357 -11.752 19.728 1.00 89.19 88 GLN A N 1
ATOM 670 C CA . GLN A 1 88 ? -5.546 -10.539 19.552 1.00 89.19 88 GLN A CA 1
ATOM 671 C C . GLN A 1 88 ? -6.394 -9.268 19.644 1.00 89.19 88 GLN A C 1
ATOM 673 O O . GLN A 1 88 ? -5.896 -8.212 20.032 1.00 89.19 88 GLN A O 1
ATOM 678 N N . ILE A 1 89 ? -7.679 -9.366 19.296 1.00 90.94 89 ILE A N 1
ATOM 679 C CA . ILE A 1 89 ? -8.653 -8.288 19.457 1.00 90.94 89 ILE A CA 1
ATOM 680 C C . ILE A 1 89 ? -9.805 -8.759 20.349 1.00 90.94 89 ILE A C 1
ATOM 682 O O . ILE A 1 89 ? -10.340 -9.850 20.157 1.00 90.94 89 ILE A O 1
ATOM 686 N N . VAL A 1 90 ? -10.206 -7.923 21.310 1.00 92.00 90 VAL A N 1
ATOM 687 C CA . VAL A 1 90 ? -11.363 -8.182 22.182 1.00 92.00 90 VAL A CA 1
ATOM 688 C C . VAL A 1 90 ? -12.672 -8.147 21.396 1.00 92.00 90 VAL A C 1
ATOM 690 O O . VAL A 1 90 ? -12.840 -7.358 20.459 1.00 92.00 90 VAL A O 1
ATOM 693 N N . ALA A 1 91 ? -13.627 -8.988 21.793 1.00 89.88 91 ALA A N 1
ATOM 694 C CA . ALA A 1 91 ? -14.900 -9.146 21.093 1.00 89.88 91 ALA A CA 1
ATOM 695 C C . ALA A 1 91 ? -15.665 -7.817 20.962 1.00 89.88 91 ALA A C 1
ATOM 697 O O . ALA A 1 91 ? -16.270 -7.537 19.929 1.00 89.88 91 ALA A O 1
ATOM 698 N N . GLU A 1 92 ? -15.602 -6.958 21.974 1.00 90.44 92 GLU A N 1
ATOM 699 C CA . GLU A 1 92 ? -16.271 -5.662 21.978 1.00 90.44 92 GLU A CA 1
ATOM 700 C C . GLU A 1 92 ? -15.699 -4.718 20.911 1.00 90.44 92 GLU A C 1
ATOM 702 O O . GLU A 1 92 ? -16.457 -4.045 20.210 1.00 90.44 92 GLU A O 1
ATOM 707 N N . LEU A 1 93 ? -14.374 -4.718 20.718 1.00 89.56 93 LEU A N 1
ATOM 708 C CA . LEU A 1 93 ? -13.721 -3.925 19.675 1.00 89.56 93 LEU A CA 1
ATOM 709 C C . LEU A 1 93 ? -14.015 -4.496 18.283 1.00 89.56 93 LEU A C 1
ATOM 711 O O . LEU A 1 93 ? -14.220 -3.730 17.338 1.00 89.56 93 LEU A O 1
ATOM 715 N N . TYR A 1 94 ? -14.114 -5.824 18.159 1.00 90.12 94 TYR A N 1
ATOM 716 C CA . TYR A 1 94 ? -14.597 -6.469 16.936 1.00 90.12 94 TYR A CA 1
ATOM 717 C C . TYR A 1 94 ? -15.980 -5.928 16.538 1.00 90.12 94 TYR A C 1
ATOM 719 O O . TYR A 1 94 ? -16.167 -5.494 15.397 1.00 90.12 94 TYR A O 1
ATOM 727 N N . TYR A 1 95 ? -16.932 -5.873 17.476 1.00 88.81 95 TYR A N 1
ATOM 728 C CA . TYR A 1 95 ? -18.284 -5.381 17.196 1.00 88.81 95 TYR A CA 1
ATOM 729 C C . TYR A 1 95 ? -18.317 -3.902 16.796 1.00 88.81 95 TYR A C 1
ATOM 731 O O . TYR A 1 95 ? -19.135 -3.530 15.951 1.00 88.81 95 TYR A O 1
ATOM 739 N N . CYS A 1 96 ? -17.407 -3.068 17.316 1.00 88.31 96 CYS A N 1
ATOM 740 C CA . CYS A 1 96 ? -17.283 -1.673 16.880 1.00 88.31 96 CYS A CA 1
ATOM 741 C C . CYS A 1 96 ? -16.967 -1.542 15.380 1.00 88.31 96 CYS A C 1
ATOM 743 O O . CYS A 1 96 ? -17.426 -0.595 14.741 1.00 88.31 96 CYS A O 1
ATOM 745 N N . PHE A 1 97 ? -16.204 -2.479 14.809 1.00 88.88 97 PHE A N 1
ATOM 746 C CA . PHE A 1 97 ? -15.827 -2.464 13.392 1.00 88.88 97 PHE A CA 1
ATOM 747 C C . PHE A 1 97 ? -16.721 -3.336 12.502 1.00 88.88 97 PHE A C 1
ATOM 749 O O . PHE A 1 97 ? -16.798 -3.092 11.298 1.00 88.88 97 PHE A O 1
ATOM 756 N N . ALA A 1 98 ? -17.403 -4.336 13.065 1.00 86.00 98 ALA A N 1
ATOM 757 C CA . ALA A 1 98 ? -18.158 -5.341 12.314 1.00 86.00 98 ALA A CA 1
ATOM 758 C C . ALA A 1 98 ? -19.217 -4.747 11.369 1.00 86.00 98 ALA A C 1
ATOM 760 O O . ALA A 1 98 ? -19.428 -5.271 10.279 1.00 86.00 98 ALA A O 1
ATOM 761 N N . MET A 1 99 ? -19.853 -3.635 11.750 1.00 81.25 99 MET A N 1
ATOM 762 C CA . MET A 1 99 ? -20.917 -3.022 10.945 1.00 81.25 99 MET A CA 1
ATOM 763 C C . MET A 1 99 ? -20.414 -2.292 9.691 1.00 81.25 99 MET A C 1
ATOM 765 O O . MET A 1 99 ? -21.186 -2.085 8.758 1.00 81.25 99 MET A O 1
ATOM 769 N N . THR A 1 100 ? -19.146 -1.876 9.650 1.00 84.94 100 THR A N 1
ATOM 770 C CA . THR A 1 100 ? -18.601 -1.078 8.542 1.00 84.94 100 THR A CA 1
ATOM 771 C C . THR A 1 100 ? -17.201 -1.551 8.179 1.00 84.94 100 THR A C 1
ATOM 773 O O . THR A 1 100 ? -16.206 -1.002 8.655 1.00 84.94 100 THR A O 1
ATOM 776 N N . GLN A 1 101 ? -17.126 -2.556 7.308 1.00 88.00 101 GLN A N 1
ATOM 777 C CA . GLN A 1 101 ? -15.871 -3.088 6.783 1.00 88.00 101 GLN A CA 1
ATOM 778 C C . GLN A 1 101 ? -15.741 -2.781 5.292 1.00 88.00 101 GLN A C 1
ATOM 780 O O . GLN A 1 101 ? -16.682 -2.960 4.520 1.00 88.00 101 GLN A O 1
ATOM 785 N N . ILE A 1 102 ? -14.558 -2.324 4.883 1.00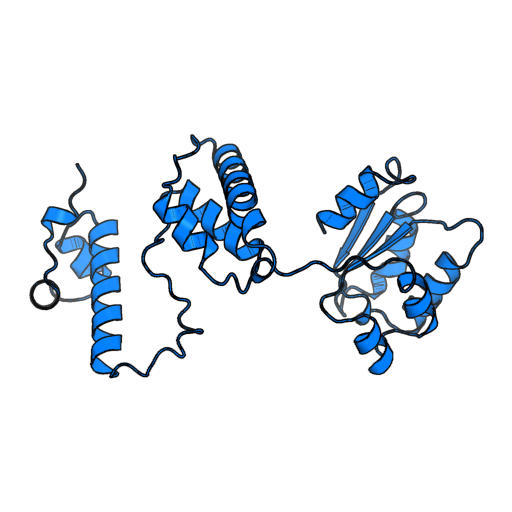 88.62 102 ILE A N 1
ATOM 786 C CA . ILE A 1 102 ? -14.231 -2.070 3.478 1.00 88.62 102 ILE A CA 1
ATOM 787 C C . ILE A 1 102 ? -13.072 -2.986 3.103 1.00 88.62 102 ILE A C 1
ATOM 789 O O . ILE A 1 102 ? -11.938 -2.776 3.529 1.00 88.62 102 ILE A O 1
ATOM 793 N N . GLY A 1 103 ? -13.365 -4.011 2.303 1.00 86.12 103 GLY A N 1
ATOM 794 C CA . GLY A 1 103 ? -12.356 -4.933 1.794 1.00 86.12 103 GLY A CA 1
ATOM 795 C C . GLY A 1 103 ? -11.595 -4.336 0.612 1.00 86.12 103 GLY A C 1
ATOM 796 O O . GLY A 1 103 ? -12.164 -4.108 -0.456 1.00 86.12 103 GLY A O 1
ATOM 797 N N . CYS A 1 104 ? -10.290 -4.130 0.767 1.00 85.50 104 CYS A N 1
ATOM 798 C CA . CYS A 1 104 ? -9.420 -3.748 -0.342 1.00 85.50 104 CYS A CA 1
ATOM 799 C C . CYS A 1 104 ? -9.082 -4.982 -1.190 1.00 85.50 104 CYS A C 1
ATOM 801 O O . CYS A 1 104 ? -8.219 -5.771 -0.816 1.00 85.50 104 CYS A O 1
ATOM 803 N N . GLN A 1 105 ? -9.736 -5.150 -2.345 1.00 87.38 105 GLN A N 1
ATOM 804 C CA . GLN A 1 105 ? -9.382 -6.233 -3.273 1.00 87.38 105 GLN A CA 1
ATOM 805 C C . GLN A 1 105 ? -7.948 -6.059 -3.802 1.00 87.38 105 GLN A C 1
ATOM 807 O O . GLN A 1 105 ? -7.577 -4.929 -4.140 1.00 87.38 105 GLN A O 1
ATOM 812 N N . PRO A 1 106 ? -7.159 -7.139 -3.928 1.00 87.62 106 PRO A N 1
ATOM 813 C CA . PRO A 1 106 ? -5.849 -7.077 -4.562 1.00 87.62 106 PRO A CA 1
ATOM 814 C C . PRO A 1 106 ? -5.976 -6.664 -6.032 1.00 87.62 106 PRO A C 1
ATOM 816 O O . PRO A 1 106 ? -7.002 -6.906 -6.667 1.00 87.62 106 PRO A O 1
ATOM 819 N N . LEU A 1 107 ? -4.917 -6.071 -6.580 1.00 88.69 107 LEU A N 1
ATOM 820 C CA . LEU A 1 107 ? -4.864 -5.567 -7.953 1.00 88.69 107 LEU A CA 1
ATOM 821 C C . LEU A 1 107 ? -5.100 -6.684 -8.987 1.00 88.69 107 LEU A C 1
ATOM 823 O O . LEU A 1 107 ? -5.724 -6.456 -10.016 1.00 88.69 107 LEU A O 1
ATOM 827 N N . SER A 1 108 ? -4.700 -7.919 -8.669 1.00 85.81 108 SER A N 1
ATOM 828 C CA . SER A 1 108 ? -4.930 -9.105 -9.507 1.00 85.81 108 SER A CA 1
ATOM 829 C C . SER A 1 108 ? -6.408 -9.428 -9.756 1.00 85.81 108 SER A C 1
ATOM 831 O O . SER A 1 108 ? -6.729 -10.056 -10.758 1.00 85.81 108 SER A O 1
ATOM 833 N N . LYS A 1 109 ? -7.316 -9.001 -8.868 1.00 87.94 109 LYS A N 1
ATOM 834 C CA . LYS A 1 109 ? -8.771 -9.183 -9.023 1.00 87.94 109 LYS A CA 1
ATOM 835 C C . LYS A 1 109 ? -9.458 -8.006 -9.725 1.00 87.94 109 LYS A C 1
ATOM 837 O O . LYS A 1 109 ? -10.679 -8.006 -9.841 1.00 87.94 109 LYS A O 1
ATOM 842 N N . ARG A 1 110 ? -8.694 -7.001 -10.156 1.00 90.88 110 ARG A N 1
ATOM 843 C CA . ARG A 1 110 ? -9.183 -5.772 -10.798 1.00 90.88 110 ARG A CA 1
ATOM 844 C C . ARG A 1 110 ? -8.203 -5.279 -11.873 1.00 90.88 110 ARG A C 1
ATOM 846 O O . ARG A 1 110 ? -7.612 -4.210 -11.731 1.00 90.88 110 ARG A O 1
ATOM 853 N N . PRO A 1 111 ? -7.990 -6.067 -12.938 1.00 87.38 111 PRO A N 1
ATOM 854 C CA . PRO A 1 111 ? -7.018 -5.729 -13.975 1.00 87.38 111 PRO A CA 1
ATOM 855 C C . PRO A 1 111 ? -7.340 -4.413 -14.697 1.00 87.38 111 PRO A C 1
ATOM 857 O O . PRO A 1 111 ? -6.419 -3.716 -15.112 1.00 87.38 111 PRO A O 1
ATOM 860 N N . ASP A 1 112 ? -8.617 -4.034 -14.776 1.00 91.00 112 ASP A N 1
ATOM 861 C CA . ASP A 1 112 ? -9.061 -2.788 -15.415 1.00 91.00 11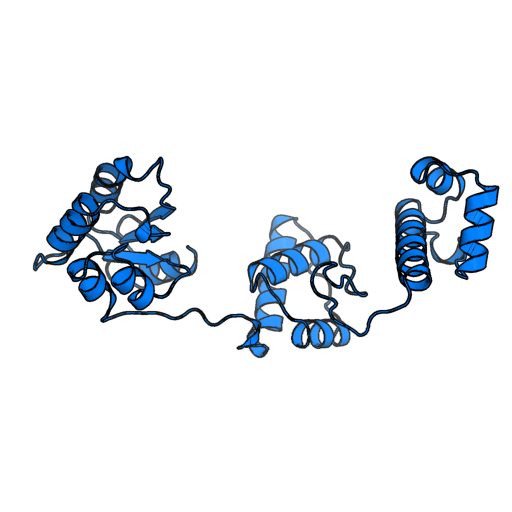2 ASP A CA 1
ATOM 862 C C . ASP A 1 112 ? -8.586 -1.527 -14.665 1.00 91.00 112 ASP A C 1
ATOM 864 O O . ASP A 1 112 ? -8.456 -0.463 -15.266 1.00 91.00 112 ASP A O 1
ATOM 868 N N . ASP A 1 113 ? -8.245 -1.644 -13.374 1.00 92.81 113 ASP A N 1
ATOM 869 C CA . ASP A 1 113 ? -7.676 -0.540 -12.590 1.00 92.81 113 ASP A CA 1
ATOM 870 C C . ASP A 1 113 ? -6.180 -0.315 -12.904 1.00 92.81 113 ASP A C 1
ATOM 872 O O . ASP A 1 113 ? -5.634 0.730 -12.552 1.00 92.81 113 ASP A O 1
ATOM 876 N N . ILE A 1 114 ? -5.485 -1.268 -13.545 1.00 92.62 114 ILE A N 1
ATOM 877 C CA . ILE A 1 114 ? -4.020 -1.228 -13.723 1.00 92.62 114 ILE A CA 1
ATOM 878 C C . ILE A 1 114 ? -3.592 -0.044 -14.592 1.00 92.62 114 ILE A C 1
ATOM 880 O O . ILE A 1 114 ? -2.705 0.711 -14.196 1.00 92.62 114 ILE A O 1
ATOM 884 N N . GLU A 1 115 ? -4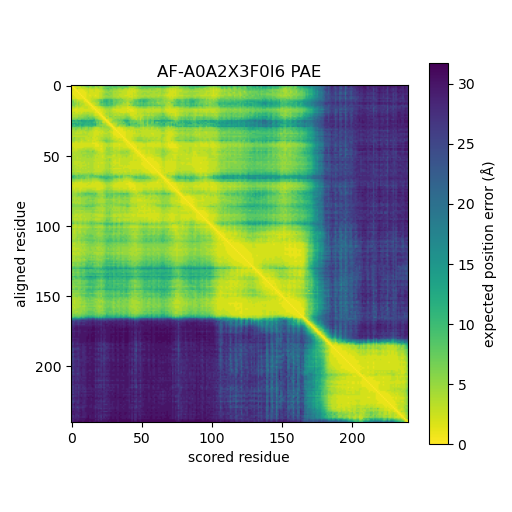.204 0.132 -15.761 1.00 93.19 115 GLU A N 1
ATOM 885 C CA . GLU A 1 115 ? -3.837 1.200 -16.697 1.00 93.19 115 GLU A CA 1
ATOM 886 C C . GLU A 1 115 ? -4.111 2.604 -16.116 1.00 93.19 115 GLU A C 1
ATOM 888 O O . GLU A 1 115 ? -3.169 3.405 -16.050 1.00 93.19 115 GLU A O 1
ATOM 893 N N . PRO A 1 116 ? -5.319 2.915 -15.597 1.00 94.50 116 PRO A N 1
ATOM 894 C CA . PRO A 1 116 ? -5.584 4.207 -14.967 1.00 94.50 116 PRO A CA 1
ATOM 895 C C . PRO A 1 116 ? -4.659 4.500 -13.780 1.00 94.50 116 PRO A C 1
ATOM 897 O O . PRO A 1 116 ? -4.166 5.622 -13.635 1.00 94.50 116 PRO A O 1
ATOM 900 N N . LEU A 1 117 ? -4.388 3.498 -12.932 1.00 94.12 117 LEU A N 1
ATOM 901 C CA . LEU A 1 117 ? -3.485 3.663 -11.794 1.00 94.12 117 LEU A CA 1
ATOM 902 C C . LEU A 1 117 ? -2.046 3.909 -12.251 1.00 94.12 117 LEU A C 1
ATOM 904 O O . LEU A 1 117 ? -1.384 4.790 -11.704 1.00 94.12 117 LEU A O 1
ATOM 908 N N . PHE A 1 118 ? -1.562 3.174 -13.252 1.00 94.19 118 PHE A N 1
ATOM 909 C CA . PHE A 1 118 ? -0.219 3.373 -13.788 1.00 94.19 118 PHE A CA 1
ATOM 910 C C . PHE A 1 118 ? -0.042 4.787 -14.336 1.00 94.19 118 PHE A C 1
ATOM 912 O O . PHE A 1 118 ? 0.894 5.479 -13.936 1.00 94.19 118 PHE A O 1
ATOM 919 N N . HIS A 1 119 ? -0.975 5.251 -15.174 1.00 94.62 119 HIS A N 1
ATOM 920 C CA . HIS A 1 119 ? -0.944 6.615 -15.697 1.00 94.62 119 HIS A CA 1
ATOM 921 C C . HIS A 1 119 ? -0.976 7.661 -14.583 1.00 94.62 119 HIS A C 1
ATOM 923 O O . HIS A 1 119 ? -0.214 8.627 -14.635 1.00 94.62 119 HIS A O 1
ATOM 929 N N . HIS A 1 120 ? -1.788 7.455 -13.544 1.00 95.31 120 HIS A N 1
ATOM 930 C CA . HIS A 1 120 ? -1.822 8.349 -12.389 1.00 95.31 120 HIS A CA 1
ATOM 931 C C . HIS A 1 120 ? -0.454 8.455 -11.693 1.00 95.31 120 HIS A C 1
ATOM 933 O O . HIS A 1 120 ? 0.031 9.561 -11.439 1.00 95.31 120 HIS A O 1
ATOM 939 N N . TYR A 1 121 ? 0.193 7.325 -11.390 1.00 93.25 121 TYR A N 1
ATOM 940 C CA . TYR A 1 121 ? 1.508 7.328 -10.740 1.00 93.25 121 TYR A CA 1
ATOM 941 C C . TYR A 1 121 ? 2.618 7.858 -11.649 1.00 93.25 121 TYR A C 1
ATOM 943 O O . TYR A 1 121 ? 3.521 8.544 -11.162 1.00 93.25 121 TYR A O 1
ATOM 951 N N . LEU A 1 122 ? 2.526 7.603 -12.954 1.00 93.06 122 LEU A N 1
ATOM 952 C CA . LEU A 1 122 ? 3.453 8.128 -13.949 1.00 93.06 122 LEU A CA 1
ATOM 953 C C . LEU A 1 122 ? 3.375 9.655 -13.995 1.00 93.06 122 LEU A C 1
ATOM 955 O O . LEU A 1 122 ? 4.379 10.327 -13.773 1.00 9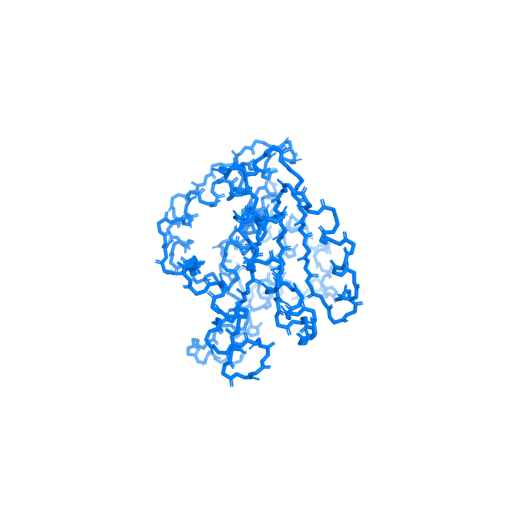3.06 122 LEU A O 1
ATOM 959 N N . GLN A 1 123 ? 2.173 10.210 -14.176 1.00 94.88 123 GLN A N 1
ATOM 960 C CA . GLN A 1 123 ? 1.940 11.657 -14.182 1.00 94.88 123 GLN A CA 1
ATOM 961 C C . GLN A 1 123 ? 2.423 12.313 -12.889 1.00 94.88 123 GLN A C 1
ATOM 963 O O . GLN A 1 123 ? 3.140 13.312 -12.926 1.00 94.88 123 GLN A O 1
ATOM 968 N N . LYS A 1 124 ? 2.083 11.722 -11.738 1.00 92.94 124 LYS A N 1
ATOM 969 C CA . LYS A 1 124 ? 2.509 12.218 -10.427 1.00 92.94 124 LYS A CA 1
ATOM 970 C C . LYS A 1 124 ? 4.033 12.241 -10.289 1.00 92.94 124 LYS A C 1
ATOM 972 O O . LYS A 1 124 ? 4.587 13.174 -9.706 1.00 92.94 124 LYS A O 1
ATOM 977 N N . THR A 1 125 ? 4.714 11.225 -10.809 1.00 87.94 125 THR A N 1
ATOM 978 C CA . THR A 1 125 ? 6.176 11.142 -10.761 1.00 87.94 125 THR A CA 1
ATOM 979 C C . THR A 1 125 ? 6.825 12.139 -11.705 1.00 87.94 125 THR A C 1
ATOM 981 O O . THR A 1 125 ? 7.698 12.885 -11.272 1.00 87.94 125 THR A O 1
ATOM 984 N N . CYS A 1 126 ? 6.363 12.223 -12.951 1.00 88.44 126 CYS A N 1
ATOM 985 C CA . CYS A 1 126 ? 6.823 13.216 -13.919 1.00 88.44 126 CYS A CA 1
ATOM 986 C C . CYS A 1 126 ? 6.654 14.642 -13.381 1.00 88.44 126 CYS A C 1
ATOM 988 O O . CYS A 1 126 ? 7.594 15.428 -13.441 1.00 88.44 126 CYS A O 1
ATOM 990 N N . GLN A 1 127 ? 5.516 14.951 -12.749 1.00 92.75 127 GLN A N 1
ATOM 991 C CA . GLN A 1 127 ? 5.288 16.243 -12.098 1.00 92.75 127 GLN A CA 1
ATOM 992 C C . GLN A 1 127 ? 6.294 16.506 -10.967 1.00 92.75 127 GLN A C 1
ATOM 994 O O . GLN A 1 127 ? 6.841 17.601 -10.871 1.00 92.75 127 GLN A O 1
ATOM 999 N N . ARG A 1 128 ? 6.569 15.505 -10.121 1.00 89.00 128 ARG A N 1
ATOM 1000 C CA . ARG A 1 128 ? 7.551 15.611 -9.029 1.00 89.00 128 ARG A CA 1
ATOM 1001 C C . ARG A 1 128 ? 8.980 15.809 -9.540 1.00 89.00 128 ARG A C 1
ATOM 1003 O O . ARG A 1 128 ? 9.743 16.532 -8.909 1.00 89.00 128 ARG A O 1
ATOM 1010 N N . LEU A 1 129 ? 9.343 15.153 -10.640 1.00 84.50 129 LEU A N 1
ATOM 1011 C CA . LEU A 1 129 ? 10.675 15.232 -11.244 1.00 84.50 129 LEU A CA 1
ATOM 1012 C C . LEU A 1 129 ? 10.803 16.370 -12.272 1.00 84.50 129 LEU A C 1
ATOM 1014 O O . LEU A 1 129 ? 11.871 16.550 -12.843 1.00 84.50 129 LEU A O 1
ATOM 1018 N N . ASN A 1 130 ? 9.730 17.134 -12.501 1.00 87.50 130 ASN A N 1
ATOM 1019 C CA . ASN A 1 130 ? 9.643 18.179 -13.519 1.00 87.50 130 ASN A CA 1
ATOM 1020 C C . ASN A 1 130 ? 10.018 17.690 -14.937 1.00 87.50 130 ASN A C 1
ATOM 1022 O O . ASN A 1 130 ? 10.711 18.377 -15.686 1.00 87.50 130 ASN A O 1
ATOM 1026 N N . HIS A 1 131 ? 9.561 16.487 -15.290 1.00 81.00 131 HIS A N 1
ATOM 1027 C CA . HIS A 1 131 ? 9.757 15.860 -16.598 1.00 81.00 131 HIS A CA 1
ATOM 1028 C C . HIS A 1 131 ? 8.450 15.808 -17.402 1.00 81.00 131 HIS A C 1
ATOM 1030 O O . HIS A 1 131 ? 7.367 15.727 -16.813 1.00 81.00 131 HIS A O 1
ATOM 1036 N N . PRO A 1 132 ? 8.525 15.802 -18.748 1.00 82.38 132 PRO A N 1
ATOM 1037 C CA . PRO A 1 132 ? 7.367 15.492 -19.575 1.00 82.38 132 PRO A CA 1
ATOM 1038 C C . PRO A 1 132 ? 6.903 14.053 -19.322 1.00 82.38 132 PRO A C 1
ATOM 1040 O O . PRO A 1 132 ? 7.704 13.171 -19.010 1.00 82.38 132 PRO A O 1
ATOM 1043 N N . VAL A 1 133 ? 5.598 13.819 -19.454 1.00 89.19 133 VAL A N 1
ATOM 1044 C CA . VAL A 1 133 ? 5.023 12.476 -19.331 1.00 89.19 133 VAL A CA 1
ATOM 1045 C C . VAL A 1 133 ? 5.348 11.695 -20.608 1.00 89.19 133 VAL A C 1
ATOM 1047 O O . VAL A 1 133 ? 4.912 12.125 -21.677 1.00 89.19 133 VAL A O 1
ATOM 1050 N N . PRO A 1 134 ? 6.109 10.588 -20.535 1.00 85.69 134 PRO A N 1
ATOM 1051 C CA . PRO A 1 134 ? 6.402 9.770 -21.706 1.00 85.69 134 PRO A CA 1
ATOM 1052 C C . PRO A 1 134 ? 5.139 9.070 -22.217 1.00 85.69 134 PRO A C 1
ATOM 1054 O O . PRO A 1 134 ? 4.260 8.699 -21.432 1.00 85.69 134 PRO A O 1
ATOM 1057 N N . GLU A 1 135 ? 5.062 8.862 -23.531 1.00 85.50 135 GLU A N 1
ATOM 1058 C CA . GLU A 1 135 ? 4.015 8.028 -24.119 1.00 85.50 135 GLU A CA 1
ATOM 1059 C C . GLU A 1 135 ? 4.188 6.571 -23.685 1.00 85.50 135 GLU A C 1
ATOM 1061 O O . GLU A 1 135 ? 5.301 6.047 -23.597 1.00 85.50 135 GLU A O 1
ATOM 1066 N N . VAL A 1 136 ? 3.065 5.917 -23.399 1.00 87.12 136 VAL A N 1
ATOM 1067 C CA . VAL A 1 136 ? 3.031 4.523 -22.965 1.00 87.12 136 VAL A CA 1
ATOM 1068 C C . VAL A 1 136 ? 2.555 3.677 -24.138 1.00 87.12 136 VAL A C 1
ATOM 1070 O O . VAL A 1 136 ? 1.450 3.874 -24.639 1.00 87.12 136 VAL A O 1
ATOM 1073 N N . ASP A 1 137 ? 3.386 2.733 -24.575 1.00 85.31 137 ASP A N 1
ATOM 1074 C CA . ASP A 1 137 ? 3.034 1.827 -25.667 1.00 85.31 137 ASP A CA 1
ATOM 1075 C C . ASP A 1 137 ? 1.870 0.887 -25.284 1.00 85.31 137 ASP A C 1
ATOM 1077 O O . ASP A 1 137 ? 1.790 0.363 -24.170 1.00 85.31 137 ASP A O 1
ATOM 1081 N N . ALA A 1 138 ? 0.965 0.619 -26.227 1.00 84.75 138 ALA A N 1
ATOM 1082 C CA . ALA A 1 1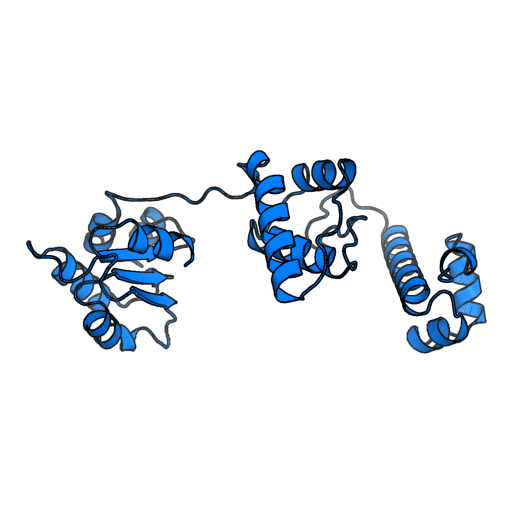38 ? -0.201 -0.231 -25.980 1.00 84.75 138 ALA A CA 1
ATOM 1083 C C . ALA A 1 138 ? 0.171 -1.709 -25.740 1.00 84.75 138 ALA A C 1
ATOM 1085 O O . ALA A 1 138 ? -0.546 -2.431 -25.039 1.00 84.75 138 ALA A O 1
ATOM 1086 N N . GLY A 1 139 ? 1.281 -2.188 -26.314 1.00 83.06 139 GLY A N 1
ATOM 1087 C CA . GLY A 1 139 ? 1.828 -3.516 -26.036 1.00 83.06 139 GLY A CA 1
ATOM 1088 C C . GLY A 1 139 ? 2.341 -3.627 -24.601 1.00 83.06 139 GLY A C 1
ATOM 1089 O O . GLY A 1 139 ? 2.093 -4.634 -23.931 1.00 83.06 139 GLY A O 1
ATOM 1090 N N . LEU A 1 140 ? 2.959 -2.555 -24.106 1.00 84.31 140 LEU A N 1
ATOM 1091 C CA . LEU A 1 140 ? 3.418 -2.422 -22.726 1.00 84.31 140 LEU A CA 1
ATOM 1092 C C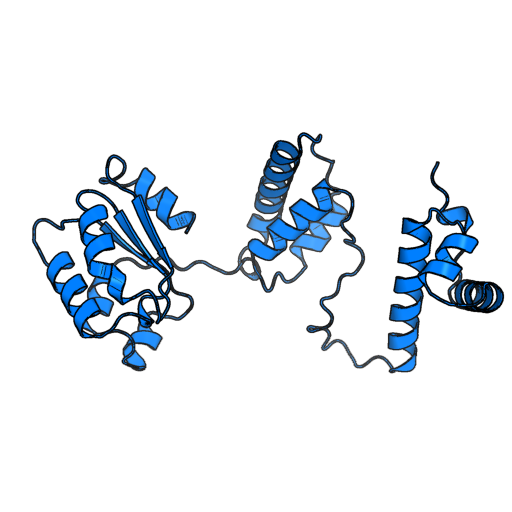 . LEU A 1 140 ? 2.273 -2.573 -21.718 1.00 84.31 140 LEU A C 1
ATOM 1094 O O . LEU A 1 140 ? 2.339 -3.410 -20.814 1.00 84.31 140 LEU A O 1
ATOM 1098 N N . LEU A 1 141 ? 1.192 -1.814 -21.924 1.00 86.31 141 LEU A N 1
ATOM 1099 C CA . LEU A 1 141 ? -0.008 -1.855 -21.084 1.00 86.31 141 LEU A CA 1
ATOM 1100 C C . LEU A 1 141 ? -0.634 -3.253 -21.071 1.00 86.31 141 LEU A C 1
ATOM 1102 O O . LEU A 1 141 ? -0.924 -3.798 -20.005 1.00 86.31 141 LEU A O 1
ATOM 1106 N N . LYS A 1 142 ? -0.749 -3.900 -22.238 1.00 86.38 142 LYS A N 1
ATOM 1107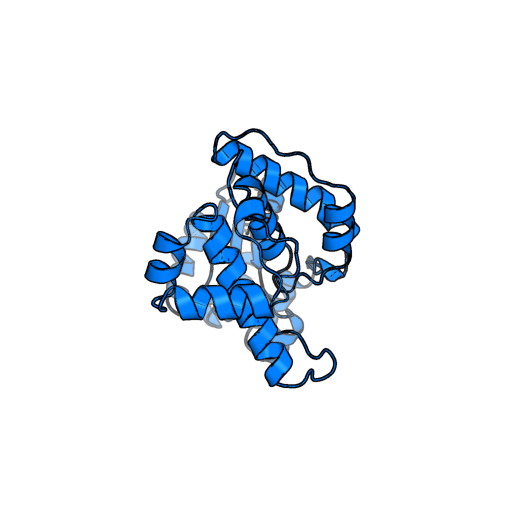 C CA . LYS A 1 142 ? -1.240 -5.287 -22.328 1.00 86.38 142 LYS A CA 1
ATOM 1108 C C . LYS A 1 142 ? -0.369 -6.269 -21.544 1.00 86.38 142 LYS A C 1
ATOM 1110 O O . LYS A 1 142 ? -0.906 -7.183 -20.916 1.00 86.38 142 LYS A O 1
ATOM 1115 N N . GLY A 1 143 ? 0.953 -6.100 -21.572 1.00 84.19 143 GLY A N 1
ATOM 1116 C CA . GLY A 1 143 ? 1.881 -6.905 -20.774 1.00 84.19 143 GLY A CA 1
ATOM 1117 C C . GLY A 1 143 ? 1.661 -6.712 -19.272 1.00 84.19 143 GLY A C 1
ATOM 1118 O O . GLY A 1 143 ? 1.561 -7.683 -18.521 1.00 84.19 143 GLY A O 1
ATOM 1119 N N . MET A 1 144 ? 1.489 -5.464 -18.842 1.00 85.56 144 MET A N 1
ATOM 1120 C CA . MET A 1 144 ? 1.218 -5.113 -17.449 1.00 85.56 144 MET A CA 1
ATOM 1121 C C . MET A 1 144 ? -0.110 -5.662 -16.921 1.00 85.56 144 MET A C 1
ATOM 1123 O O . MET A 1 144 ? -0.165 -6.115 -15.778 1.00 85.56 144 MET A O 1
ATOM 1127 N N . MET A 1 145 ? -1.162 -5.656 -17.742 1.00 85.06 145 MET A N 1
ATOM 1128 C CA . MET A 1 145 ? -2.475 -6.197 -17.369 1.00 85.06 145 MET A CA 1
ATOM 1129 C C . MET A 1 145 ? -2.455 -7.716 -17.150 1.00 85.06 145 MET A C 1
ATOM 1131 O O . MET A 1 145 ? -3.270 -8.242 -16.398 1.00 85.06 145 MET A O 1
ATOM 1135 N N . ARG A 1 146 ? -1.531 -8.432 -17.804 1.00 83.56 146 ARG A N 1
ATOM 1136 C CA . ARG A 1 146 ? -1.370 -9.892 -17.674 1.00 83.56 146 ARG A CA 1
ATOM 1137 C C . ARG A 1 146 ? -0.430 -10.297 -16.541 1.00 83.56 146 ARG A C 1
ATOM 1139 O O . ARG A 1 146 ? -0.436 -11.454 -16.125 1.00 83.56 146 ARG A O 1
ATOM 1146 N N . ARG A 1 147 ? 0.403 -9.370 -16.067 1.00 83.00 147 ARG A N 1
ATOM 1147 C CA . ARG A 1 147 ? 1.381 -9.614 -15.007 1.00 83.00 147 ARG A CA 1
ATOM 1148 C C . ARG A 1 147 ? 0.694 -9.691 -13.642 1.00 83.00 147 ARG A C 1
ATOM 1150 O O . ARG A 1 147 ? -0.232 -8.941 -13.342 1.00 83.00 147 ARG A O 1
ATOM 1157 N N . VAL A 1 148 ? 1.199 -10.574 -12.780 1.00 80.38 148 VAL A N 1
ATOM 1158 C CA . VAL A 1 148 ? 0.830 -10.592 -11.360 1.00 80.38 148 VAL A CA 1
ATOM 1159 C C . VAL A 1 148 ? 1.619 -9.513 -10.626 1.00 80.38 148 VAL A C 1
ATOM 1161 O O . VAL A 1 148 ? 2.840 -9.444 -10.744 1.00 80.38 148 VAL A O 1
ATOM 1164 N N . TRP A 1 149 ? 0.910 -8.709 -9.839 1.00 83.56 149 TRP A N 1
ATOM 1165 C CA . TRP A 1 149 ? 1.466 -7.643 -9.008 1.00 83.56 149 TRP A CA 1
ATOM 1166 C C . TRP A 1 149 ? 1.436 -8.072 -7.534 1.00 83.56 149 TRP A C 1
ATOM 1168 O O . TRP A 1 149 ? 0.489 -7.713 -6.825 1.00 83.56 149 TRP A O 1
ATOM 1178 N N . PRO A 1 150 ? 2.395 -8.889 -7.054 1.00 75.88 150 PRO A N 1
ATOM 1179 C CA . PRO A 1 150 ? 2.399 -9.385 -5.677 1.00 75.88 150 PRO A CA 1
ATOM 1180 C C . PRO A 1 150 ? 2.369 -8.272 -4.627 1.00 75.88 150 PRO A C 1
ATOM 1182 O O . PRO A 1 150 ? 1.674 -8.414 -3.621 1.00 75.88 150 PRO A O 1
ATOM 1185 N N . ASN A 1 151 ? 3.029 -7.133 -4.876 1.00 79.06 151 ASN A N 1
ATOM 1186 C CA . ASN A 1 151 ? 2.952 -5.976 -3.973 1.00 79.06 151 ASN A CA 1
ATOM 1187 C C . ASN A 1 151 ? 1.865 -4.962 -4.392 1.00 79.06 151 ASN A C 1
ATOM 1189 O O . ASN A 1 151 ? 1.890 -3.797 -3.984 1.00 79.06 151 ASN A O 1
ATOM 1193 N N . ASN A 1 152 ? 0.870 -5.417 -5.163 1.00 88.00 152 ASN A N 1
ATOM 1194 C CA . ASN A 1 152 ? -0.307 -4.667 -5.599 1.00 88.00 152 ASN A CA 1
ATOM 1195 C C . ASN A 1 152 ? 0.065 -3.283 -6.168 1.00 88.00 152 ASN A C 1
ATOM 1197 O O . ASN A 1 152 ? 1.009 -3.128 -6.941 1.00 88.00 152 ASN A O 1
ATOM 1201 N N . VAL A 1 153 ? -0.671 -2.254 -5.751 1.00 89.00 153 VAL A N 1
ATOM 1202 C CA . VAL A 1 153 ? -0.519 -0.870 -6.204 1.00 89.00 153 VAL A CA 1
ATOM 1203 C C . VAL A 1 153 ? 0.868 -0.297 -5.880 1.00 89.00 153 VAL A C 1
ATOM 1205 O O . VAL A 1 153 ? 1.340 0.566 -6.610 1.00 89.00 153 VAL A O 1
ATOM 1208 N N . ARG A 1 154 ? 1.557 -0.777 -4.829 1.00 85.06 154 ARG A N 1
ATOM 1209 C CA . ARG A 1 154 ? 2.918 -0.304 -4.504 1.00 85.06 154 ARG A CA 1
ATOM 1210 C C . ARG A 1 154 ? 3.919 -0.702 -5.586 1.00 85.06 154 ARG A C 1
ATOM 1212 O O . ARG A 1 154 ? 4.752 0.110 -5.969 1.00 85.06 154 ARG A O 1
ATOM 1219 N N . GLU A 1 155 ? 3.816 -1.927 -6.091 1.00 86.75 155 GLU A N 1
ATOM 1220 C CA . GLU A 1 155 ? 4.665 -2.396 -7.191 1.00 86.75 155 GLU A CA 1
ATOM 1221 C C . GLU A 1 155 ? 4.358 -1.658 -8.490 1.00 86.75 155 GLU A C 1
ATOM 1223 O O . GLU A 1 155 ? 5.278 -1.241 -9.187 1.00 86.75 155 GLU A O 1
ATOM 1228 N N . LEU A 1 156 ? 3.070 -1.446 -8.777 1.00 90.62 156 LEU A N 1
ATOM 1229 C CA . LEU A 1 156 ? 2.629 -0.695 -9.950 1.00 90.62 156 LEU A CA 1
ATOM 1230 C C . LEU A 1 156 ? 3.136 0.755 -9.925 1.00 90.62 156 LEU A C 1
ATOM 1232 O O . LEU A 1 156 ? 3.598 1.265 -10.942 1.00 90.62 156 LEU A O 1
ATOM 1236 N N . ALA A 1 157 ? 3.090 1.407 -8.760 1.00 88.19 157 ALA A N 1
ATOM 1237 C CA . ALA A 1 157 ? 3.624 2.751 -8.571 1.00 88.19 157 ALA A CA 1
ATOM 1238 C C . ALA A 1 157 ? 5.144 2.795 -8.786 1.00 88.19 157 ALA A C 1
ATOM 1240 O O . ALA A 1 157 ? 5.629 3.664 -9.503 1.00 88.19 157 ALA A O 1
ATOM 1241 N N . ASN A 1 158 ? 5.886 1.827 -8.237 1.00 85.50 158 ASN A N 1
ATOM 1242 C CA . ASN A 1 158 ? 7.329 1.721 -8.454 1.00 85.50 158 ASN A CA 1
ATOM 1243 C C . ASN A 1 158 ? 7.675 1.487 -9.935 1.00 85.50 158 ASN A C 1
ATOM 1245 O O . ASN A 1 158 ? 8.614 2.084 -10.453 1.00 85.50 158 ASN A O 1
ATOM 1249 N N . ALA A 1 159 ? 6.895 0.660 -10.638 1.00 86.56 159 ALA A N 1
ATOM 1250 C CA . ALA A 1 159 ? 7.033 0.510 -12.082 1.00 86.56 159 ALA A CA 1
ATOM 1251 C C . ALA A 1 159 ? 6.803 1.856 -12.791 1.00 86.56 159 ALA A C 1
ATOM 1253 O O . ALA A 1 159 ? 7.630 2.273 -13.588 1.00 86.56 159 ALA A O 1
ATOM 1254 N N . ALA A 1 160 ? 5.746 2.597 -12.461 1.00 89.50 160 ALA A N 1
ATOM 1255 C CA . ALA A 1 160 ? 5.520 3.918 -13.050 1.00 89.50 160 ALA A CA 1
ATOM 1256 C C . ALA A 1 160 ? 6.676 4.901 -12.781 1.00 89.50 160 ALA A C 1
ATOM 1258 O O . ALA A 1 160 ? 7.056 5.660 -13.672 1.00 89.50 160 ALA A O 1
ATOM 1259 N N . GLU A 1 161 ? 7.274 4.857 -11.587 1.00 86.44 161 GLU A N 1
ATOM 1260 C CA . GLU A 1 161 ? 8.442 5.673 -11.241 1.00 86.44 161 GLU A CA 1
ATOM 1261 C C . GLU A 1 161 ? 9.668 5.334 -12.096 1.00 86.44 161 GLU A C 1
ATOM 1263 O O . GLU A 1 161 ? 10.301 6.228 -12.655 1.00 86.44 161 GLU A O 1
ATOM 1268 N N . LEU A 1 162 ? 9.970 4.046 -12.259 1.00 83.19 162 LEU A N 1
ATOM 1269 C CA . LEU A 1 162 ? 11.069 3.585 -13.108 1.00 83.19 162 LEU A CA 1
ATOM 1270 C C . LEU A 1 162 ? 10.832 3.911 -14.592 1.00 83.19 162 LEU A C 1
ATOM 1272 O O . LEU A 1 162 ? 11.780 4.247 -15.302 1.00 83.19 162 LEU A O 1
ATOM 1276 N N . PHE A 1 163 ? 9.578 3.867 -15.057 1.00 84.88 163 PHE A N 1
ATOM 1277 C CA . PHE A 1 163 ? 9.204 4.293 -16.411 1.00 84.88 163 PHE A CA 1
ATOM 1278 C C . PHE A 1 163 ? 9.424 5.784 -16.628 1.00 84.88 163 PHE A C 1
ATOM 1280 O O . PHE A 1 163 ? 9.990 6.165 -17.648 1.00 84.88 163 PHE A O 1
ATOM 1287 N N . ALA A 1 164 ? 9.066 6.618 -15.650 1.00 84.25 164 ALA A N 1
ATOM 1288 C CA . ALA A 1 164 ? 9.270 8.062 -15.723 1.00 84.25 164 ALA A CA 1
ATOM 1289 C C . ALA A 1 164 ? 10.748 8.450 -15.909 1.00 84.25 164 ALA A C 1
ATOM 1291 O O . ALA A 1 164 ? 11.045 9.427 -16.589 1.00 84.25 164 ALA A O 1
ATOM 1292 N N . VAL A 1 165 ? 11.673 7.684 -15.320 1.00 79.25 165 VAL A N 1
ATOM 1293 C CA . VAL A 1 165 ? 13.128 7.922 -15.405 1.00 79.25 165 VAL A CA 1
ATOM 1294 C C . VAL A 1 165 ? 13.754 7.238 -16.637 1.00 79.25 165 VAL A C 1
ATOM 1296 O O . VAL A 1 165 ? 14.947 7.376 -16.887 1.00 79.25 165 VAL A O 1
ATOM 1299 N N . GLY A 1 166 ? 12.966 6.509 -17.437 1.00 74.75 166 GLY A N 1
ATOM 1300 C CA . GLY A 1 166 ? 13.448 5.785 -18.620 1.00 74.75 166 GLY A CA 1
ATOM 1301 C C . GLY A 1 166 ? 14.202 4.490 -18.298 1.00 74.75 166 GLY A C 1
ATOM 1302 O O . GLY A 1 166 ? 14.887 3.946 -19.158 1.00 74.75 166 GLY A O 1
ATOM 1303 N N . VAL A 1 167 ? 14.082 3.990 -17.065 1.00 64.94 167 VAL A N 1
ATOM 1304 C CA . VAL A 1 167 ? 14.796 2.801 -16.566 1.00 64.94 167 VAL A CA 1
ATOM 1305 C C . VAL A 1 167 ? 13.930 1.547 -16.655 1.00 64.94 167 VAL A C 1
ATOM 1307 O O . VAL A 1 167 ? 14.395 0.469 -16.309 1.00 64.94 167 VAL A O 1
ATOM 1310 N N . LEU A 1 168 ? 12.678 1.636 -17.116 1.00 58.34 168 LEU A N 1
ATOM 1311 C CA . LEU A 1 168 ? 11.783 0.487 -17.069 1.00 58.34 168 LEU A CA 1
ATOM 1312 C C . LEU A 1 168 ? 12.235 -0.645 -18.004 1.00 58.34 168 LEU A C 1
ATOM 1314 O O . LEU A 1 168 ? 12.061 -0.546 -19.221 1.00 58.34 168 LEU A O 1
ATOM 1318 N N . PRO A 1 169 ? 12.688 -1.785 -17.460 1.00 49.00 169 PRO A N 1
ATOM 1319 C CA . PRO A 1 169 ? 12.869 -2.990 -18.230 1.00 49.00 169 PRO A CA 1
ATOM 1320 C C . PRO A 1 169 ? 11.533 -3.723 -18.127 1.00 49.00 169 PRO A C 1
ATOM 1322 O O . PRO A 1 169 ? 11.319 -4.561 -17.251 1.00 49.00 169 PRO A O 1
ATOM 1325 N N . LEU A 1 170 ? 10.580 -3.371 -18.990 1.00 50.06 170 LEU A N 1
ATOM 1326 C CA . LEU A 1 170 ? 9.408 -4.230 -19.205 1.00 50.06 170 LEU A CA 1
ATOM 1327 C C . LEU A 1 170 ? 9.723 -5.390 -20.167 1.00 50.06 170 LEU A C 1
ATOM 1329 O O . LEU A 1 170 ? 8.828 -6.119 -20.581 1.00 50.06 170 LEU A O 1
ATOM 1333 N N . ALA A 1 171 ? 11.009 -5.610 -20.451 1.00 41.81 171 ALA A N 1
ATOM 1334 C CA . ALA A 1 171 ? 11.534 -6.921 -20.779 1.00 41.81 171 ALA A CA 1
ATOM 1335 C C . ALA A 1 171 ? 11.803 -7.671 -19.464 1.00 41.81 171 ALA A C 1
ATOM 1337 O O . ALA A 1 171 ? 12.740 -7.353 -18.740 1.00 41.81 171 ALA A O 1
ATOM 1338 N N . GLU A 1 172 ? 10.929 -8.624 -19.141 1.00 42.22 172 GLU A N 1
ATOM 1339 C CA . GLU A 1 172 ? 11.275 -9.815 -18.352 1.00 42.22 172 GLU A CA 1
ATOM 1340 C C . GLU A 1 172 ? 12.029 -9.592 -17.029 1.00 42.22 172 GLU A C 1
ATOM 1342 O O . GLU A 1 172 ? 12.851 -10.409 -16.628 1.00 42.22 172 GLU A O 1
ATOM 1347 N N . THR A 1 173 ? 11.679 -8.570 -16.245 1.00 39.94 173 THR A N 1
ATOM 1348 C CA . THR A 1 173 ? 11.961 -8.613 -14.798 1.00 39.94 173 THR A CA 1
ATOM 1349 C C . THR A 1 173 ? 10.960 -9.542 -14.118 1.00 39.94 173 THR A C 1
ATOM 1351 O O . THR A 1 173 ? 10.076 -9.145 -13.351 1.00 39.94 173 THR A O 1
ATOM 1354 N N . VAL A 1 174 ? 11.090 -10.820 -14.475 1.00 39.34 174 VAL A N 1
ATOM 1355 C CA . VAL A 1 174 ? 10.552 -11.961 -13.757 1.00 39.34 174 VAL A CA 1
ATOM 1356 C C . VAL A 1 174 ? 11.197 -11.908 -12.383 1.00 39.34 174 VAL A C 1
ATOM 1358 O O . VAL A 1 174 ? 12.409 -12.029 -12.232 1.00 39.34 174 VAL A O 1
ATOM 1361 N N . ASN A 1 175 ? 10.376 -11.646 -11.376 1.00 39.25 175 ASN A N 1
ATOM 1362 C CA . ASN A 1 175 ? 10.774 -11.700 -9.983 1.00 39.25 175 ASN A CA 1
ATOM 1363 C C . ASN A 1 175 ? 11.523 -13.038 -9.752 1.00 39.25 175 ASN A C 1
ATOM 1365 O O . ASN A 1 175 ? 10.903 -14.087 -9.962 1.00 39.25 175 ASN A O 1
ATOM 1369 N N . PRO A 1 176 ? 12.811 -13.055 -9.344 1.00 41.25 176 PRO A N 1
ATOM 1370 C CA . PRO A 1 176 ? 13.600 -14.291 -9.228 1.00 41.25 176 PRO A CA 1
ATOM 1371 C C . PRO A 1 176 ? 12.996 -15.325 -8.266 1.00 41.25 176 PRO A C 1
ATOM 1373 O O . PRO A 1 176 ? 13.389 -16.487 -8.261 1.00 41.25 176 PRO A O 1
ATOM 1376 N N . LEU A 1 177 ? 12.033 -14.895 -7.446 1.00 39.25 177 LEU A N 1
ATOM 1377 C CA . LEU A 1 177 ? 11.349 -15.696 -6.439 1.00 39.25 177 LEU A CA 1
ATOM 1378 C C . LEU A 1 177 ? 10.053 -16.368 -6.931 1.00 39.25 177 LEU A C 1
ATOM 1380 O O . LEU A 1 177 ? 9.471 -17.138 -6.176 1.00 39.25 177 LEU A O 1
ATOM 1384 N N . MET A 1 178 ? 9.576 -16.107 -8.158 1.00 34.59 178 MET A N 1
ATOM 1385 C CA . MET A 1 178 ? 8.290 -16.646 -8.647 1.00 34.59 178 MET A CA 1
ATOM 1386 C C . MET A 1 178 ? 8.338 -17.246 -10.062 1.00 34.59 178 MET A C 1
ATOM 1388 O O . MET A 1 178 ? 7.364 -17.192 -10.810 1.00 34.59 178 MET A O 1
ATOM 1392 N N . HIS A 1 179 ? 9.444 -17.899 -10.420 1.00 39.88 179 HIS A N 1
ATOM 1393 C CA . HIS A 1 179 ? 9.411 -18.947 -11.442 1.00 39.88 179 HIS A CA 1
ATOM 1394 C C . HIS A 1 179 ? 9.411 -20.322 -10.773 1.00 39.88 179 HIS A C 1
ATOM 1396 O O . HIS A 1 179 ? 10.453 -20.912 -10.511 1.00 39.88 179 HIS A O 1
ATOM 1402 N N . ILE A 1 180 ? 8.203 -20.836 -10.542 1.00 37.00 180 ILE A N 1
ATOM 1403 C CA . ILE A 1 180 ? 7.926 -22.271 -10.676 1.00 37.00 180 ILE A CA 1
ATOM 1404 C C . ILE A 1 180 ? 7.381 -22.495 -12.103 1.00 37.00 180 ILE A C 1
ATOM 1406 O O . ILE A 1 180 ? 6.342 -23.114 -12.306 1.00 37.00 180 ILE A O 1
ATOM 1410 N N . GLY A 1 181 ? 8.036 -21.884 -13.098 1.00 44.50 181 GLY A N 1
ATOM 1411 C CA . GLY A 1 181 ? 8.000 -22.389 -14.468 1.00 44.50 181 GLY A CA 1
ATOM 1412 C C . GLY A 1 181 ? 8.876 -23.639 -14.524 1.00 44.50 181 GLY A C 1
ATOM 1413 O O . GLY A 1 181 ? 9.746 -23.800 -13.666 1.00 44.50 181 GLY A O 1
ATOM 1414 N N . GLU A 1 182 ? 8.605 -24.537 -15.470 1.00 49.88 182 GLU A N 1
ATOM 1415 C CA . GLU A 1 182 ? 9.317 -25.812 -15.620 1.00 49.88 182 GLU A CA 1
ATOM 1416 C C . GLU A 1 182 ? 10.829 -25.653 -15.384 1.00 49.88 182 GLU A C 1
ATOM 1418 O O . GLU A 1 182 ? 11.418 -24.686 -15.875 1.00 49.88 182 GLU A O 1
ATOM 1423 N N . PRO A 1 183 ? 11.464 -26.547 -14.601 1.00 48.19 183 PRO A N 1
ATOM 1424 C CA . PRO A 1 183 ? 12.859 -26.392 -14.221 1.00 48.19 183 PRO A CA 1
ATOM 1425 C C . PRO A 1 183 ? 13.745 -26.412 -15.469 1.00 48.19 183 PRO A C 1
ATOM 1427 O O . PRO A 1 183 ? 14.075 -27.471 -16.001 1.00 48.19 183 PRO A O 1
ATOM 1430 N N . THR A 1 184 ? 14.148 -25.231 -15.933 1.00 63.75 184 THR A N 1
ATOM 1431 C CA . THR A 1 184 ? 15.178 -25.092 -16.956 1.00 63.75 184 THR A CA 1
ATOM 1432 C C . THR A 1 184 ? 16.514 -25.585 -16.395 1.00 63.75 184 THR A C 1
ATOM 1434 O O . THR A 1 184 ? 16.813 -25.352 -15.214 1.00 63.75 184 THR A O 1
ATOM 1437 N N . PRO A 1 185 ? 17.334 -26.278 -17.207 1.00 79.56 185 PRO A N 1
ATOM 1438 C CA . PRO A 1 185 ? 18.659 -26.725 -16.796 1.00 79.56 185 PRO A CA 1
ATOM 1439 C C . PRO A 1 185 ? 19.489 -25.578 -16.211 1.00 79.56 185 PRO A C 1
ATOM 1441 O O . PRO A 1 185 ? 19.469 -24.460 -16.727 1.00 79.56 185 PRO A O 1
ATOM 1444 N N . LEU A 1 186 ? 20.240 -25.862 -15.143 1.00 69.50 186 LEU A N 1
ATOM 1445 C CA . LEU A 1 186 ? 21.048 -24.865 -14.429 1.00 69.50 186 LEU A CA 1
ATOM 1446 C C . LEU A 1 186 ? 21.974 -24.083 -15.371 1.00 69.50 186 LEU A C 1
ATOM 1448 O O . LEU A 1 186 ? 22.097 -22.869 -15.230 1.00 69.50 186 LEU A O 1
ATOM 1452 N N . ASP A 1 187 ? 22.566 -24.765 -16.350 1.00 77.69 187 ASP A N 1
ATOM 1453 C CA . ASP A 1 187 ? 23.464 -24.147 -17.325 1.00 77.69 187 ASP A CA 1
ATOM 1454 C C . ASP A 1 187 ? 22.768 -23.044 -18.134 1.00 77.69 187 ASP A C 1
ATOM 1456 O O . ASP A 1 187 ? 23.337 -21.970 -18.303 1.00 77.69 187 ASP A O 1
ATOM 1460 N N . GLN A 1 188 ? 21.512 -23.250 -18.545 1.00 76.62 188 GLN A N 1
ATOM 1461 C CA . GLN A 1 188 ? 20.740 -22.228 -19.263 1.00 76.62 188 GLN A CA 1
ATOM 1462 C C . GLN A 1 188 ? 20.448 -21.020 -18.370 1.00 76.62 188 GLN A C 1
ATOM 1464 O O . GLN A 1 188 ? 20.646 -19.883 -18.780 1.00 76.62 188 GLN A O 1
ATOM 1469 N N . ARG A 1 189 ? 20.085 -21.254 -17.103 1.00 72.94 189 ARG A N 1
ATOM 1470 C CA . ARG A 1 189 ? 19.816 -20.165 -16.148 1.00 72.94 189 ARG A CA 1
ATOM 1471 C C . ARG A 1 189 ? 21.052 -19.307 -15.888 1.00 72.94 189 ARG A C 1
ATOM 1473 O O . ARG A 1 189 ? 20.946 -18.089 -15.776 1.00 72.94 189 ARG A O 1
ATOM 1480 N N . VAL A 1 190 ? 22.224 -19.933 -15.780 1.00 79.69 190 VAL A N 1
ATOM 1481 C CA . VAL A 1 190 ? 23.495 -19.215 -15.611 1.00 79.69 190 VAL A CA 1
ATOM 1482 C C . VAL A 1 190 ? 23.833 -18.412 -16.868 1.00 79.69 190 VAL A C 1
ATOM 1484 O O . VAL A 1 190 ? 24.306 -17.282 -16.756 1.00 79.69 190 VAL A O 1
ATOM 1487 N N . GLU A 1 191 ? 23.571 -18.961 -18.055 1.00 85.75 191 GLU A N 1
ATOM 1488 C CA . GLU A 1 191 ? 23.787 -18.270 -19.329 1.00 85.75 191 GLU A CA 1
ATOM 1489 C C . GLU A 1 191 ? 22.876 -17.051 -19.505 1.00 85.75 191 GLU A C 1
ATOM 1491 O O . GLU A 1 191 ? 23.364 -15.993 -19.905 1.00 85.75 191 GLU A O 1
ATOM 1496 N N . ASP A 1 192 ? 21.595 -17.165 -19.153 1.00 76.38 192 ASP A N 1
ATOM 1497 C CA . ASP A 1 192 ? 20.626 -16.070 -19.253 1.00 76.38 192 ASP A CA 1
ATOM 1498 C C . ASP A 1 192 ? 20.999 -14.904 -18.332 1.00 76.38 192 ASP A C 1
ATOM 1500 O O . ASP A 1 192 ? 21.055 -13.749 -18.766 1.00 76.38 192 ASP A O 1
ATOM 1504 N N . VAL A 1 193 ? 21.351 -15.211 -17.079 1.00 79.75 193 VAL A N 1
ATOM 1505 C CA . VAL A 1 193 ? 21.809 -14.207 -16.109 1.00 79.75 193 VAL A CA 1
ATOM 1506 C C . VAL A 1 193 ? 23.118 -13.560 -16.570 1.00 79.75 193 VAL A C 1
ATOM 1508 O O . VAL A 1 193 ? 23.254 -12.337 -16.521 1.00 79.75 193 VAL A O 1
ATOM 1511 N N . GLU A 1 194 ? 24.082 -14.343 -17.065 1.00 86.50 194 GLU A N 1
ATOM 1512 C CA . GLU A 1 194 ? 25.347 -13.801 -17.577 1.00 86.50 194 GLU A CA 1
ATOM 1513 C C . GLU A 1 194 ? 25.118 -12.887 -18.793 1.00 86.50 194 GLU A C 1
ATOM 1515 O O . GLU A 1 194 ? 25.714 -11.809 -18.883 1.00 86.50 194 GLU A O 1
ATOM 1520 N N . ARG A 1 195 ? 24.228 -13.276 -19.715 1.00 85.38 195 ARG A N 1
ATOM 1521 C CA . ARG A 1 195 ? 23.849 -12.462 -20.877 1.00 85.38 195 ARG A CA 1
ATOM 1522 C C . ARG A 1 195 ? 23.207 -11.145 -20.451 1.00 85.38 195 ARG A C 1
ATOM 1524 O O . ARG A 1 195 ? 23.543 -10.105 -21.027 1.00 85.38 195 ARG A O 1
ATOM 1531 N N . GLN A 1 196 ? 22.312 -11.175 -19.467 1.00 79.06 196 GLN A N 1
ATOM 1532 C CA . GLN A 1 196 ? 21.638 -9.983 -18.964 1.00 79.06 196 GLN A CA 1
ATOM 1533 C C . GLN A 1 196 ? 22.637 -8.989 -18.359 1.00 79.06 196 GLN A C 1
ATOM 1535 O O . GLN A 1 196 ? 22.670 -7.835 -18.784 1.00 79.06 196 GLN A O 1
ATOM 1540 N N . ILE A 1 197 ? 23.525 -9.452 -17.474 1.00 83.19 197 ILE A N 1
ATOM 1541 C CA . ILE A 1 197 ? 24.556 -8.616 -16.833 1.00 83.19 197 ILE A CA 1
ATOM 1542 C C . ILE A 1 197 ? 25.453 -7.937 -17.879 1.00 83.19 197 ILE A C 1
ATOM 1544 O O . ILE A 1 197 ? 25.741 -6.743 -17.789 1.00 83.19 197 ILE A O 1
ATOM 1548 N N . ILE A 1 198 ? 25.884 -8.680 -18.904 1.00 85.75 198 ILE A N 1
ATOM 1549 C CA . ILE A 1 198 ? 26.722 -8.123 -19.977 1.00 85.75 198 ILE A CA 1
ATOM 1550 C C . ILE A 1 198 ? 25.945 -7.081 -20.793 1.00 85.75 198 ILE A C 1
ATOM 1552 O O . ILE A 1 198 ? 26.511 -6.057 -21.174 1.00 85.75 198 ILE A O 1
ATOM 1556 N N . THR A 1 199 ? 24.661 -7.323 -21.056 1.00 79.62 199 THR A N 1
ATOM 1557 C CA . THR A 1 199 ? 23.800 -6.405 -21.818 1.00 79.62 199 THR A CA 1
ATOM 1558 C C . THR A 1 199 ? 23.558 -5.102 -21.057 1.00 79.62 199 THR A C 1
ATOM 1560 O O . THR A 1 199 ? 23.687 -4.022 -21.630 1.00 79.62 199 THR A O 1
ATOM 1563 N N . GLU A 1 200 ? 23.268 -5.182 -19.760 1.00 76.25 200 GLU A N 1
ATOM 1564 C CA . GLU A 1 200 ? 23.107 -4.016 -18.885 1.00 76.25 200 GLU A CA 1
ATOM 1565 C C . GLU A 1 200 ? 24.391 -3.185 -18.820 1.00 76.25 200 GLU A C 1
ATOM 1567 O O . GLU A 1 200 ? 24.355 -1.975 -19.042 1.00 76.25 200 GLU A O 1
ATOM 1572 N N . ALA A 1 201 ? 25.544 -3.830 -18.626 1.00 79.31 201 ALA A N 1
ATOM 1573 C CA . ALA A 1 201 ? 26.827 -3.135 -18.604 1.00 79.31 201 ALA A CA 1
ATOM 1574 C C . ALA A 1 201 ? 27.146 -2.462 -19.954 1.00 79.31 201 ALA A C 1
ATOM 1576 O O . ALA A 1 201 ? 27.631 -1.330 -19.982 1.00 79.31 201 ALA A O 1
ATOM 1577 N N . LEU A 1 202 ? 26.835 -3.115 -21.082 1.00 83.12 202 LEU A N 1
ATOM 1578 C CA . LEU A 1 202 ? 26.983 -2.524 -22.418 1.00 83.12 202 LEU A CA 1
ATOM 1579 C C . LEU A 1 202 ? 26.086 -1.296 -22.616 1.00 83.12 202 LEU A C 1
ATOM 1581 O O . LEU A 1 202 ? 26.546 -0.330 -23.220 1.00 83.12 202 LEU A O 1
ATOM 1585 N N . ASN A 1 203 ? 24.856 -1.311 -22.097 1.00 77.50 203 ASN A N 1
ATOM 1586 C CA . ASN A 1 203 ? 23.943 -0.166 -22.140 1.00 77.50 203 ASN A CA 1
ATOM 1587 C C . ASN A 1 203 ? 24.459 1.011 -21.300 1.00 77.50 203 ASN A C 1
ATOM 1589 O O . ASN A 1 203 ? 24.554 2.127 -21.808 1.00 77.50 203 ASN A O 1
ATOM 1593 N N . ILE A 1 204 ? 24.839 0.760 -20.041 1.00 77.88 204 ILE A N 1
ATOM 1594 C CA . ILE A 1 204 ? 25.334 1.788 -19.105 1.00 77.88 204 ILE A CA 1
ATOM 1595 C C . ILE A 1 204 ? 26.544 2.522 -19.690 1.00 77.88 204 ILE A C 1
ATOM 1597 O O . ILE A 1 204 ? 26.628 3.747 -19.641 1.00 77.88 204 ILE A O 1
ATOM 1601 N N . HIS A 1 205 ? 27.464 1.767 -20.287 1.00 82.75 205 HIS A N 1
ATOM 1602 C CA . HIS A 1 205 ? 28.706 2.296 -20.843 1.00 82.75 205 HIS A CA 1
ATOM 1603 C C . HIS A 1 205 ? 28.630 2.578 -22.348 1.00 82.75 205 HIS A C 1
ATOM 1605 O O . HIS A 1 205 ? 29.666 2.727 -22.994 1.00 82.75 205 HIS A O 1
ATOM 1611 N N . GLN A 1 206 ? 27.432 2.632 -22.939 1.00 79.62 206 GLN A N 1
ATOM 1612 C CA . GLN A 1 206 ? 27.212 2.984 -24.350 1.00 79.62 206 GLN A CA 1
ATOM 1613 C C . GLN A 1 206 ? 28.106 2.201 -25.341 1.00 79.62 206 GLN A C 1
ATOM 1615 O O . GLN A 1 206 ? 28.733 2.763 -26.245 1.00 79.62 206 GLN A O 1
ATOM 1620 N N . GLY A 1 207 ? 28.261 0.893 -25.128 1.00 81.19 207 GLY A N 1
ATOM 1621 C CA . GLY A 1 207 ? 29.095 0.025 -25.966 1.00 81.19 207 GLY A CA 1
ATOM 1622 C C . GLY A 1 207 ? 30.613 0.226 -25.813 1.00 81.19 207 GLY A C 1
ATOM 1623 O O . GLY A 1 207 ? 31.395 -0.355 -26.580 1.00 81.19 207 GLY A O 1
ATOM 1624 N N . ARG A 1 208 ? 31.079 1.012 -24.830 1.00 87.88 208 ARG A N 1
ATOM 1625 C CA . ARG A 1 208 ? 32.509 1.238 -24.551 1.00 87.88 208 ARG A CA 1
ATOM 1626 C C . ARG A 1 208 ? 33.135 0.037 -23.843 1.00 87.88 208 ARG A C 1
ATOM 1628 O O . ARG A 1 208 ? 33.213 -0.045 -22.624 1.00 87.88 208 ARG A O 1
ATOM 1635 N N . ILE A 1 209 ? 33.677 -0.884 -24.638 1.00 90.06 209 ILE A N 1
ATOM 1636 C CA . ILE A 1 209 ? 34.227 -2.175 -24.175 1.00 90.06 209 ILE A CA 1
ATOM 1637 C C . ILE A 1 209 ? 35.311 -2.069 -23.088 1.00 90.06 209 ILE A C 1
ATOM 1639 O O . ILE A 1 209 ? 35.476 -3.008 -22.317 1.00 90.06 209 ILE A O 1
ATOM 1643 N N . ASN A 1 210 ? 36.078 -0.975 -23.038 1.00 88.06 210 ASN A N 1
ATOM 1644 C CA . ASN A 1 210 ? 37.053 -0.765 -21.958 1.00 88.06 210 ASN A CA 1
ATOM 1645 C C . ASN A 1 210 ? 36.362 -0.629 -20.606 1.00 88.06 210 ASN A C 1
ATOM 1647 O O . ASN A 1 210 ? 36.651 -1.393 -19.693 1.00 88.06 210 ASN A O 1
ATOM 1651 N N . GLU A 1 211 ? 35.408 0.292 -20.533 1.00 87.25 211 GLU A N 1
ATOM 1652 C CA . GLU A 1 211 ? 34.681 0.606 -19.310 1.00 87.25 211 GLU A CA 1
ATOM 1653 C C . GLU A 1 211 ? 33.843 -0.595 -18.857 1.00 87.25 211 GLU A C 1
ATOM 1655 O O . GLU A 1 211 ? 33.846 -0.940 -17.685 1.00 87.25 211 GLU A O 1
ATOM 1660 N N . VAL A 1 212 ? 33.230 -1.323 -19.799 1.00 87.12 212 VAL A N 1
ATOM 1661 C CA . VAL A 1 212 ? 32.476 -2.555 -19.499 1.00 87.12 212 VAL A CA 1
ATOM 1662 C C . VAL A 1 212 ? 33.371 -3.651 -18.914 1.00 87.12 212 VAL A C 1
ATOM 1664 O O . VAL A 1 212 ? 32.974 -4.347 -17.983 1.00 87.12 212 VAL A O 1
ATOM 1667 N N . ALA A 1 213 ? 34.574 -3.836 -19.462 1.00 92.44 213 ALA A N 1
ATOM 1668 C CA . ALA A 1 213 ? 35.507 -4.854 -18.981 1.00 92.44 213 ALA A CA 1
ATOM 1669 C C . ALA A 1 213 ? 36.040 -4.525 -17.577 1.00 92.44 213 ALA A C 1
ATOM 1671 O O . ALA A 1 213 ? 36.175 -5.427 -16.751 1.00 92.44 213 ALA A O 1
ATOM 1672 N N . GLU A 1 214 ? 36.309 -3.245 -17.310 1.00 90.19 214 GLU A N 1
ATOM 1673 C CA . GLU A 1 214 ? 36.704 -2.753 -15.988 1.00 90.19 214 GLU A CA 1
ATOM 1674 C C . GLU A 1 214 ? 35.558 -2.868 -14.980 1.00 90.19 214 GLU A C 1
ATOM 1676 O O . GLU A 1 214 ? 35.761 -3.404 -13.894 1.00 90.19 214 GLU A O 1
ATOM 1681 N N . TYR A 1 215 ? 34.345 -2.465 -15.363 1.00 86.12 215 TYR A N 1
ATOM 1682 C CA . TYR A 1 215 ? 33.150 -2.541 -14.524 1.00 86.12 215 TYR A CA 1
ATOM 1683 C C . TYR A 1 215 ? 32.817 -3.979 -14.109 1.00 86.12 215 TYR A C 1
ATOM 1685 O O . TYR A 1 215 ? 32.544 -4.252 -12.943 1.00 86.12 215 TYR A O 1
ATOM 1693 N N . LEU A 1 216 ? 32.896 -4.921 -15.053 1.00 90.31 216 LEU A N 1
ATOM 1694 C CA . LEU A 1 216 ? 32.641 -6.342 -14.800 1.00 90.31 216 LEU A CA 1
ATOM 1695 C C . LEU A 1 216 ? 33.857 -7.090 -14.230 1.00 90.31 216 LEU A C 1
ATOM 1697 O O . LEU A 1 216 ? 33.764 -8.294 -13.989 1.00 90.31 216 LEU A O 1
ATOM 1701 N N . LEU A 1 217 ? 34.996 -6.412 -14.038 1.00 93.12 217 LEU A N 1
ATOM 1702 C CA . LEU A 1 217 ? 36.247 -6.982 -13.526 1.00 93.12 217 LEU A CA 1
ATOM 1703 C C . LEU A 1 217 ? 36.722 -8.223 -14.307 1.00 93.12 217 LEU A C 1
ATOM 1705 O O . LEU A 1 217 ? 37.238 -9.189 -13.735 1.00 93.12 217 LEU A O 1
ATOM 1709 N N . ILE A 1 218 ? 36.570 -8.212 -15.636 1.00 92.94 218 ILE A N 1
ATOM 1710 C CA . ILE A 1 218 ? 37.008 -9.309 -16.509 1.00 92.94 218 ILE A CA 1
ATOM 1711 C C . ILE A 1 218 ? 37.935 -8.829 -17.632 1.00 92.94 218 ILE A C 1
ATOM 1713 O O . ILE A 1 218 ? 37.748 -7.750 -18.190 1.00 92.94 218 ILE A O 1
ATOM 1717 N N . PRO A 1 219 ? 38.909 -9.653 -18.067 1.00 94.62 219 PRO A N 1
ATOM 1718 C CA . PRO A 1 219 ? 39.753 -9.303 -19.204 1.00 94.62 219 PRO A CA 1
ATOM 1719 C C . PRO A 1 219 ? 38.934 -9.095 -20.485 1.00 94.62 219 PRO A C 1
ATOM 1721 O O . PRO A 1 219 ? 38.060 -9.903 -20.809 1.00 94.62 219 PRO A O 1
ATOM 1724 N N . ARG A 1 220 ? 39.296 -8.093 -21.299 1.00 91.88 220 ARG A N 1
ATOM 1725 C CA . ARG A 1 220 ? 38.604 -7.758 -22.566 1.00 91.88 220 ARG A CA 1
ATOM 1726 C C . ARG A 1 220 ? 38.413 -8.964 -23.486 1.00 91.88 220 ARG A C 1
ATOM 1728 O O . ARG A 1 220 ? 37.354 -9.144 -24.077 1.00 91.88 220 ARG A O 1
ATOM 1735 N N . LYS A 1 221 ? 39.431 -9.824 -23.583 1.00 91.81 221 LYS A N 1
ATOM 1736 C CA . LYS A 1 221 ? 39.385 -11.047 -24.398 1.00 91.81 221 LYS A CA 1
ATOM 1737 C C . LYS A 1 221 ? 38.282 -12.010 -23.931 1.00 91.81 221 LYS A C 1
ATOM 1739 O O . LYS A 1 221 ? 37.625 -12.625 -24.764 1.00 91.81 221 LYS A O 1
ATOM 1744 N N . LYS A 1 222 ? 38.060 -12.110 -22.615 1.00 91.94 222 LYS A N 1
ATOM 1745 C CA . LYS A 1 222 ? 37.007 -12.939 -22.009 1.00 91.94 222 LYS A CA 1
ATOM 1746 C C . LYS A 1 222 ? 35.625 -12.338 -22.271 1.00 91.94 222 LYS A C 1
ATOM 1748 O O . LYS A 1 222 ? 34.724 -13.074 -22.657 1.00 91.94 222 LYS A O 1
ATOM 1753 N N . LEU A 1 223 ? 35.492 -11.016 -22.158 1.00 90.44 223 LEU A N 1
ATOM 1754 C CA . LEU A 1 223 ? 34.261 -10.298 -22.497 1.00 90.44 223 LEU A CA 1
ATOM 1755 C C . LEU A 1 223 ? 33.865 -10.507 -23.969 1.00 90.44 223 LEU A C 1
ATOM 1757 O O . LEU A 1 223 ? 32.739 -10.910 -24.236 1.00 90.44 223 LEU A O 1
ATOM 1761 N N . TYR A 1 224 ? 34.793 -10.354 -24.921 1.00 91.94 224 TYR A N 1
ATOM 1762 C CA . TYR A 1 224 ? 34.514 -10.614 -26.343 1.00 91.94 224 TYR A CA 1
ATOM 1763 C C . TYR A 1 224 ? 34.072 -12.056 -26.619 1.00 91.94 224 TYR A C 1
ATOM 1765 O O . TYR A 1 224 ? 33.196 -12.281 -27.453 1.00 91.94 224 TYR A O 1
ATOM 1773 N N . LEU A 1 225 ? 34.654 -13.035 -25.921 1.00 91.50 225 LEU A N 1
ATOM 1774 C CA . LEU A 1 225 ? 34.263 -14.436 -26.063 1.00 91.50 225 LEU A CA 1
ATOM 1775 C C . LEU A 1 225 ? 32.822 -14.666 -25.580 1.00 91.50 225 LEU A C 1
ATOM 1777 O O . LEU A 1 225 ? 32.055 -15.340 -26.264 1.00 91.50 225 LEU A O 1
ATOM 1781 N N . ARG A 1 226 ? 32.441 -14.065 -24.444 1.00 90.38 226 ARG A N 1
ATOM 1782 C CA . ARG A 1 226 ? 31.069 -14.119 -23.910 1.00 90.38 226 ARG A CA 1
ATOM 1783 C C . ARG A 1 226 ? 30.079 -13.376 -24.808 1.00 90.38 226 ARG A C 1
ATOM 1785 O O . ARG A 1 226 ? 29.037 -13.925 -25.138 1.00 90.38 226 ARG A O 1
ATOM 1792 N N . MET A 1 227 ? 30.438 -12.193 -25.304 1.00 89.56 227 MET A N 1
ATOM 1793 C CA . MET A 1 227 ? 29.621 -11.452 -26.272 1.00 89.56 227 MET A CA 1
ATOM 1794 C C . MET A 1 227 ? 29.383 -12.258 -27.552 1.00 89.56 227 MET A C 1
ATOM 1796 O O . MET A 1 227 ? 28.255 -12.325 -28.027 1.00 89.56 227 MET A O 1
ATOM 1800 N N . LYS A 1 228 ? 30.416 -12.931 -28.079 1.00 90.12 228 LYS A N 1
ATOM 1801 C CA . LYS A 1 228 ? 30.282 -13.805 -29.252 1.00 90.12 228 LYS A CA 1
ATOM 1802 C C . LYS A 1 228 ? 29.393 -15.016 -28.964 1.00 90.12 228 LYS A C 1
ATOM 1804 O O . LYS A 1 228 ? 28.576 -15.361 -29.809 1.00 90.12 228 LYS A O 1
ATOM 1809 N N . LYS A 1 229 ? 29.537 -15.633 -27.784 1.00 88.44 229 LYS A N 1
ATOM 1810 C CA . LYS A 1 229 ? 28.693 -16.752 -27.337 1.00 88.44 229 LYS A CA 1
ATOM 1811 C C . LYS A 1 229 ? 27.208 -16.364 -27.314 1.00 88.44 229 LYS A C 1
ATOM 1813 O O . LYS A 1 229 ? 26.381 -17.164 -27.727 1.00 88.44 229 LYS A O 1
ATOM 1818 N N . TYR A 1 230 ? 26.891 -15.137 -26.897 1.00 87.44 230 TYR A N 1
ATOM 1819 C CA . TYR A 1 230 ? 25.514 -14.643 -26.754 1.00 87.44 230 TYR A CA 1
ATOM 1820 C C . TYR A 1 230 ? 25.016 -13.771 -27.919 1.00 87.44 230 TYR A C 1
ATOM 1822 O O . TYR A 1 230 ? 23.940 -13.185 -27.826 1.00 87.44 230 TYR A O 1
ATOM 1830 N N . GLY A 1 231 ? 25.784 -13.652 -29.009 1.00 85.62 231 GLY A N 1
ATOM 1831 C CA . GLY A 1 231 ? 25.404 -12.853 -30.181 1.00 85.62 231 GLY A CA 1
ATOM 1832 C C . GLY A 1 231 ? 25.311 -11.339 -29.934 1.00 85.62 231 GLY A C 1
ATOM 1833 O O . GLY A 1 231 ? 24.611 -10.641 -30.664 1.00 85.62 231 GLY A O 1
ATOM 1834 N N . LEU A 1 232 ? 25.995 -10.813 -28.915 1.00 86.19 232 LEU A N 1
ATOM 1835 C CA . LEU A 1 232 ? 25.963 -9.395 -28.545 1.00 86.19 232 LEU A CA 1
ATOM 1836 C C . LEU A 1 232 ? 26.965 -8.588 -29.384 1.00 86.19 232 LEU A C 1
ATOM 1838 O O . LEU A 1 232 ? 28.157 -8.905 -29.422 1.00 86.19 232 LEU A O 1
ATOM 1842 N N . ASN A 1 233 ? 26.500 -7.506 -30.013 1.00 82.81 233 ASN A N 1
ATOM 1843 C CA . ASN A 1 233 ? 27.339 -6.590 -30.786 1.00 82.81 233 ASN A CA 1
ATOM 1844 C C . ASN A 1 233 ? 27.376 -5.204 -30.135 1.00 82.81 233 ASN A C 1
ATOM 1846 O O . ASN A 1 233 ? 26.338 -4.591 -29.919 1.00 82.81 233 ASN A O 1
ATOM 1850 N N . LYS A 1 234 ? 28.583 -4.690 -29.876 1.00 79.50 234 LYS A N 1
ATOM 1851 C CA . LYS A 1 234 ? 28.810 -3.376 -29.254 1.00 79.50 234 LYS A CA 1
ATOM 1852 C C . LYS A 1 234 ? 28.189 -2.210 -30.027 1.00 79.50 234 LYS A C 1
ATOM 1854 O O . LYS A 1 234 ? 27.858 -1.201 -29.420 1.00 79.50 234 LYS A O 1
ATOM 1859 N N . GLU A 1 235 ? 28.048 -2.339 -31.346 1.00 76.25 235 GLU A N 1
ATOM 1860 C CA . GLU A 1 235 ? 27.502 -1.275 -32.196 1.00 76.25 235 GLU A CA 1
ATOM 1861 C C . GLU A 1 235 ? 26.008 -1.037 -31.935 1.00 76.25 235 GLU A C 1
ATOM 1863 O O . GLU A 1 235 ? 25.536 0.074 -32.127 1.00 76.25 235 GLU A O 1
ATOM 1868 N N . HIS A 1 236 ? 25.279 -2.034 -31.417 1.00 79.31 236 HIS A N 1
ATOM 1869 C CA . HIS A 1 236 ? 23.863 -1.888 -31.051 1.00 79.31 236 HIS A CA 1
ATOM 1870 C C . HIS A 1 236 ? 23.642 -1.071 -29.770 1.00 79.31 236 HIS A C 1
ATOM 1872 O O . HIS A 1 236 ? 22.508 -0.735 -29.452 1.00 79.31 236 HIS A O 1
ATOM 1878 N N . TYR A 1 237 ? 24.714 -0.780 -29.029 1.00 76.94 237 TYR A N 1
ATOM 1879 C CA . TYR A 1 237 ? 24.659 -0.143 -27.712 1.00 76.94 237 TYR A CA 1
ATOM 1880 C C . TYR A 1 237 ? 25.366 1.213 -27.684 1.00 76.94 237 TYR A C 1
ATOM 1882 O O . TYR A 1 237 ? 25.444 1.839 -26.632 1.00 76.94 237 TYR A O 1
ATOM 1890 N N . LYS A 1 238 ? 25.895 1.682 -28.821 1.00 70.38 238 LYS A N 1
ATOM 1891 C CA . LYS A 1 238 ? 26.403 3.050 -28.940 1.00 70.38 238 LYS A CA 1
ATOM 1892 C C . LYS A 1 238 ? 25.214 3.997 -29.079 1.00 70.38 238 LYS A C 1
ATOM 1894 O O . LYS A 1 238 ? 24.384 3.801 -29.961 1.00 70.38 238 LYS A O 1
ATOM 1899 N N . GLY A 1 239 ? 25.138 4.997 -28.203 1.00 58.50 239 GLY A N 1
ATOM 1900 C CA . GLY A 1 239 ? 24.146 6.065 -28.325 1.00 58.50 239 GLY A CA 1
ATOM 1901 C C . GLY A 1 239 ? 24.284 6.793 -29.666 1.00 58.50 239 GLY A C 1
ATOM 1902 O O . GLY A 1 239 ? 25.405 6.959 -30.153 1.00 58.50 239 GLY A O 1
ATOM 1903 N N . VAL A 1 240 ? 23.142 7.176 -30.248 1.00 44.47 240 VAL A N 1
ATOM 1904 C CA . VAL A 1 240 ? 23.055 8.181 -31.324 1.00 44.47 240 VAL A CA 1
ATOM 1905 C C . VAL A 1 240 ? 23.634 9.501 -30.829 1.00 44.47 240 VAL A C 1
ATOM 1907 O O . VAL A 1 240 ? 23.354 9.849 -29.659 1.00 44.47 240 VAL A O 1
#

Nearest PDB structures (foldseek):
  3n70-assembly1_A  TM=9.300E-01  e=1.749E-10  Escherichia coli CFT073
  3n70-assembly7_H  TM=9.601E-01  e=5.189E-10  Escherichia coli CFT073
  1ny5-assembly1_A  TM=8.728E-01  e=8.307E-08  Aquifex aeolicus
  5m7o-assembly1_B  TM=6.227E-01  e=1.128E-09  Brucella abortus str. 2308 A
  1ojl-assembly1_A-2  TM=6.501E-01  e=5.781E-08  Salmonella enterica subsp. enterica serovar Typhimurium

Organism: Klebsiella pneumoniae (NCBI:txid573)

Mean predicted aligned error: 14.4 Å

pLDDT: mean 83.46, std 12.55, range [34.59, 95.31]